Protein AF-A0A0G1NLZ6-F1 (afdb_monomer_lite)

Organism: NCBI:txid1618380

pLDDT: mean 85.35, std 16.66, range [36.0, 98.75]

Radius of gyration: 23.17 Å; chains: 1; bounding box: 59×44×66 Å

Foldseek 3Di:
DDLPPADQPDALLNLCVVCVVVDDLVCPVVSQVSVCVNPVHRDQLLRNLVNHDDPRSNVSSLDDVPPVVVVEAEAEQEAWADDAPDPDPPWDDDPRFFTNDDCPDPLNVLCVVVNSQLLCSLLVVVVVCVSSVHDQQHYAYEYDGHALLVDDLVSNFVNLQSNLCSQQVHHDPGLVRSQVSQVPGSGHYPAYEYEHAPVRDDPVVVVSCVVSRHDYYHHPDDDPPPDDDDDDPDDD

Structure (mmCIF, N/CA/C/O backbone):
data_AF-A0A0G1NLZ6-F1
#
_entry.id   AF-A0A0G1NLZ6-F1
#
loop_
_atom_site.group_PDB
_atom_site.id
_atom_site.type_symbol
_atom_site.label_atom_id
_atom_site.label_alt_id
_atom_site.label_comp_id
_atom_site.label_asym_id
_atom_site.label_entity_id
_atom_site.label_seq_id
_atom_site.pdbx_PDB_ins_code
_atom_site.Cartn_x
_atom_site.Cartn_y
_atom_site.Cartn_z
_atom_site.occupancy
_atom_site.B_iso_or_equiv
_atom_site.auth_seq_id
_atom_site.auth_comp_id
_atom_site.auth_asym_id
_atom_site.auth_atom_id
_atom_site.pdbx_PDB_model_num
ATOM 1 N N . MET A 1 1 ? 17.423 -1.070 -44.411 1.00 41.47 1 MET A N 1
ATOM 2 C CA . MET A 1 1 ? 18.099 -2.367 -44.169 1.00 41.47 1 MET A CA 1
ATOM 3 C C . MET A 1 1 ? 17.043 -3.473 -44.130 1.00 41.47 1 MET A C 1
ATOM 5 O O . MET A 1 1 ? 15.922 -3.188 -43.735 1.00 41.47 1 MET A O 1
ATOM 9 N N . SER A 1 2 ? 17.347 -4.663 -44.661 1.00 38.66 2 SER A N 1
ATOM 10 C CA . SER A 1 2 ? 16.389 -5.702 -45.095 1.00 38.66 2 SER A CA 1
ATOM 11 C C . SER A 1 2 ? 15.364 -6.184 -44.058 1.00 38.66 2 SER A C 1
ATOM 13 O O . SER A 1 2 ? 15.722 -6.684 -43.001 1.00 38.66 2 SER A O 1
ATOM 15 N N . ILE A 1 3 ? 14.089 -6.183 -44.460 1.00 45.66 3 ILE A N 1
ATOM 16 C CA . ILE A 1 3 ? 12.893 -6.700 -43.753 1.00 45.66 3 ILE A CA 1
ATOM 17 C C . ILE A 1 3 ? 12.844 -8.259 -43.721 1.00 45.66 3 ILE A C 1
ATOM 19 O O . ILE A 1 3 ? 11.795 -8.860 -43.536 1.00 45.66 3 ILE A O 1
ATOM 23 N N . GLY A 1 4 ? 13.972 -8.952 -43.913 1.00 46.84 4 GLY A N 1
ATOM 24 C CA . GLY A 1 4 ? 13.991 -10.366 -44.325 1.00 46.84 4 GLY A CA 1
ATOM 25 C C . GLY A 1 4 ? 14.586 -11.403 -43.364 1.00 46.84 4 GLY A C 1
ATOM 26 O O . GLY A 1 4 ? 14.872 -12.495 -43.838 1.00 46.84 4 GLY A O 1
ATOM 27 N N . LEU A 1 5 ? 14.834 -11.106 -42.081 1.00 55.03 5 LEU A N 1
ATOM 28 C CA . LEU A 1 5 ? 15.644 -11.994 -41.215 1.00 55.03 5 LEU A CA 1
ATOM 29 C C . LEU A 1 5 ? 14.952 -12.583 -39.978 1.00 55.03 5 LEU A C 1
ATOM 31 O O . LEU A 1 5 ? 15.571 -13.383 -39.282 1.00 55.03 5 LEU A O 1
ATOM 35 N N . TYR A 1 6 ? 13.695 -12.247 -39.694 1.00 59.06 6 TYR A N 1
ATOM 36 C CA . TYR A 1 6 ? 13.041 -12.731 -38.476 1.00 59.06 6 TYR A CA 1
ATOM 37 C C . TYR A 1 6 ? 12.098 -13.891 -38.794 1.00 59.06 6 TYR A C 1
ATOM 39 O O . TYR A 1 6 ? 11.128 -13.732 -39.536 1.00 59.06 6 TYR A O 1
ATOM 47 N N . ASN A 1 7 ? 12.398 -15.065 -38.239 1.00 57.25 7 ASN A N 1
ATOM 48 C CA . ASN A 1 7 ? 11.515 -16.226 -38.309 1.00 57.25 7 ASN A CA 1
ATOM 49 C C . ASN A 1 7 ? 10.222 -15.970 -37.513 1.00 57.25 7 ASN A C 1
ATOM 51 O O . ASN A 1 7 ? 10.185 -15.186 -36.567 1.00 57.25 7 ASN A O 1
ATOM 55 N N . VAL A 1 8 ? 9.140 -16.650 -37.886 1.00 55.06 8 VAL A N 1
ATOM 56 C CA . VAL A 1 8 ? 7.885 -16.611 -37.124 1.00 55.06 8 VAL A CA 1
ATOM 57 C C . VAL A 1 8 ? 8.117 -17.319 -35.782 1.00 55.06 8 VAL A C 1
ATOM 59 O O . VAL A 1 8 ? 8.457 -18.499 -35.775 1.00 55.06 8 VAL A O 1
ATOM 62 N N . GLY A 1 9 ? 7.957 -16.603 -34.663 1.00 62.12 9 GLY A N 1
ATOM 63 C CA . GLY A 1 9 ? 8.143 -17.141 -33.303 1.00 62.12 9 GLY A CA 1
ATOM 64 C C . GLY A 1 9 ? 9.345 -16.604 -32.511 1.00 62.12 9 GLY A C 1
ATOM 65 O O . GLY A 1 9 ? 9.632 -17.145 -31.449 1.00 62.12 9 GLY A O 1
ATOM 66 N N . VAL A 1 10 ? 10.031 -15.563 -32.995 1.00 77.75 10 VAL A N 1
ATOM 67 C CA . VAL A 1 10 ? 11.171 -14.927 -32.300 1.00 77.75 10 VAL A CA 1
ATOM 68 C C . VAL A 1 10 ? 10.695 -14.108 -31.088 1.00 77.75 10 VAL A C 1
ATOM 70 O O . VAL A 1 10 ? 9.656 -13.446 -31.137 1.00 77.75 10 VAL A O 1
ATOM 73 N N . THR A 1 11 ? 11.449 -14.154 -29.991 1.00 87.56 11 THR A N 1
ATOM 74 C CA . THR A 1 11 ? 11.183 -13.442 -28.730 1.00 87.56 11 THR A CA 1
ATOM 75 C C . THR A 1 11 ? 11.751 -12.017 -28.724 1.00 87.56 11 THR A C 1
ATOM 77 O O . THR A 1 11 ? 12.636 -11.681 -29.507 1.00 87.56 11 THR A O 1
ATOM 80 N N . VAL A 1 12 ? 11.268 -11.156 -27.817 1.00 87.06 12 VAL A N 1
ATOM 81 C CA . VAL A 1 12 ? 11.813 -9.789 -27.663 1.00 87.06 12 VAL A CA 1
ATOM 82 C C . VAL A 1 12 ? 13.295 -9.825 -27.273 1.00 87.06 12 VAL A C 1
ATOM 84 O O . VAL A 1 12 ? 14.075 -9.048 -27.809 1.00 87.06 12 VAL A O 1
ATOM 87 N N . GLU A 1 13 ? 13.698 -10.763 -26.413 1.00 89.31 13 GLU A N 1
ATOM 88 C CA . GLU A 1 13 ? 15.096 -10.960 -26.006 1.00 89.31 13 GLU A CA 1
ATOM 89 C C . GLU A 1 13 ? 16.018 -11.242 -27.201 1.00 89.31 13 GLU A C 1
ATOM 91 O O . GLU A 1 13 ? 17.076 -10.626 -27.327 1.00 89.31 13 GLU A O 1
ATOM 96 N N . GLU A 1 14 ? 15.616 -12.146 -28.098 1.00 87.75 14 GLU A N 1
ATOM 97 C CA . GLU A 1 14 ? 16.394 -12.483 -29.296 1.00 87.75 14 GLU A CA 1
ATOM 98 C C . GLU A 1 14 ? 16.526 -11.284 -30.239 1.00 87.75 14 GLU A C 1
ATOM 100 O O . GLU A 1 14 ? 17.610 -11.029 -30.758 1.00 87.75 14 GLU A O 1
ATOM 105 N N . LEU A 1 15 ? 15.447 -10.517 -30.419 1.00 90.19 15 LEU A N 1
ATOM 106 C CA . LEU A 1 15 ? 15.448 -9.312 -31.252 1.00 90.19 15 LEU A CA 1
ATOM 107 C C . LEU A 1 15 ? 16.375 -8.231 -30.694 1.00 90.19 15 LEU A C 1
ATOM 109 O O . LEU A 1 15 ? 17.164 -7.663 -31.447 1.00 90.19 15 LEU A O 1
ATOM 113 N N . VAL A 1 16 ? 16.323 -7.989 -29.380 1.00 89.94 16 VAL A N 1
ATOM 114 C CA . VAL A 1 16 ? 17.216 -7.033 -28.712 1.00 89.94 16 VAL A CA 1
ATOM 115 C C . VAL A 1 16 ? 18.668 -7.469 -28.888 1.00 89.94 16 VAL A C 1
ATOM 117 O O . VAL A 1 16 ? 19.467 -6.697 -29.404 1.00 89.94 16 VAL A O 1
ATOM 120 N N . ARG A 1 17 ? 19.000 -8.730 -28.588 1.00 87.25 17 ARG A N 1
ATOM 121 C CA . ARG A 1 17 ? 20.373 -9.247 -28.729 1.00 87.25 17 ARG A CA 1
ATOM 122 C C . ARG A 1 17 ? 20.934 -9.161 -30.150 1.00 87.25 17 ARG A C 1
ATOM 124 O O . ARG A 1 17 ? 22.140 -9.023 -30.313 1.00 87.25 17 ARG A O 1
ATOM 131 N N . MET A 1 18 ? 20.092 -9.295 -31.174 1.00 86.88 18 MET A N 1
ATOM 132 C CA . MET A 1 18 ? 20.524 -9.250 -32.577 1.00 86.88 18 MET A CA 1
ATOM 133 C C . MET A 1 18 ? 20.792 -7.833 -33.093 1.00 86.88 18 MET A C 1
ATOM 135 O O . MET A 1 18 ? 21.607 -7.649 -34.005 1.00 86.88 18 MET A O 1
ATOM 139 N N . ASP A 1 19 ? 20.058 -6.855 -32.568 1.00 90.31 19 ASP A N 1
ATOM 140 C CA . ASP A 1 19 ? 20.002 -5.511 -33.135 1.00 90.31 19 ASP A CA 1
ATOM 141 C C . ASP A 1 19 ? 20.597 -4.432 -32.223 1.00 90.31 19 ASP A C 1
ATOM 143 O O . ASP A 1 19 ? 20.874 -3.345 -32.725 1.00 90.31 19 ASP A O 1
ATOM 147 N N . GLU A 1 20 ? 20.857 -4.721 -30.941 1.00 85.44 20 GLU A N 1
ATOM 148 C CA . GLU A 1 20 ? 21.337 -3.744 -29.953 1.00 85.44 20 GLU A CA 1
ATOM 149 C C . GLU A 1 20 ? 22.558 -2.948 -30.435 1.00 85.44 20 GLU A C 1
ATOM 151 O O . GLU A 1 20 ? 22.530 -1.724 -30.389 1.00 85.44 20 GLU A O 1
ATOM 156 N N . GLU A 1 21 ? 23.583 -3.602 -30.993 1.00 87.06 21 GLU A N 1
ATOM 157 C CA . GLU A 1 21 ? 24.800 -2.925 -31.485 1.00 87.06 21 GLU A CA 1
ATOM 158 C C . GLU A 1 21 ? 24.538 -1.893 -32.600 1.00 87.06 21 GLU A C 1
ATOM 160 O O . GLU A 1 21 ? 25.389 -1.059 -32.907 1.00 87.06 21 GLU A O 1
ATOM 165 N N . LYS A 1 22 ? 23.376 -1.969 -33.257 1.00 88.19 22 LYS A N 1
ATOM 166 C CA . LYS A 1 22 ? 22.970 -1.077 -34.353 1.00 88.19 22 LYS A CA 1
ATOM 167 C C . LYS A 1 22 ? 21.927 -0.055 -33.906 1.00 88.19 22 LYS A C 1
ATOM 169 O O . LYS A 1 22 ? 21.538 0.808 -34.705 1.00 88.19 22 LYS A O 1
ATOM 174 N N . MET A 1 23 ? 21.430 -0.185 -32.681 1.00 89.19 23 MET A N 1
ATOM 175 C CA . MET A 1 23 ? 20.457 0.722 -32.109 1.00 89.19 23 MET A CA 1
ATOM 176 C C . MET A 1 23 ? 21.153 1.962 -31.559 1.00 89.19 23 MET A C 1
ATOM 178 O O . MET A 1 23 ? 22.220 1.899 -30.964 1.00 89.19 23 MET A O 1
ATOM 182 N N . THR A 1 24 ? 20.512 3.104 -31.754 1.00 88.44 24 THR A N 1
ATOM 183 C CA . THR A 1 24 ? 20.850 4.380 -31.130 1.00 88.44 24 THR A CA 1
ATOM 184 C C . THR A 1 24 ? 19.558 5.034 -30.646 1.00 88.44 24 THR A C 1
ATOM 186 O O . THR A 1 24 ? 18.466 4.654 -31.099 1.00 88.44 24 THR A O 1
ATOM 189 N N . PRO A 1 25 ? 19.625 6.028 -29.747 1.00 83.88 25 PRO A N 1
ATOM 190 C CA . PRO A 1 25 ? 18.431 6.725 -29.294 1.00 83.88 25 PRO A CA 1
ATOM 191 C C . PRO A 1 25 ? 17.558 7.269 -30.437 1.00 83.88 25 PRO A C 1
ATOM 193 O O . PRO A 1 25 ? 16.331 7.193 -30.372 1.00 83.88 25 PRO A O 1
ATOM 196 N N . GLU A 1 26 ? 18.178 7.719 -31.528 1.00 84.88 26 GLU A N 1
ATOM 197 C CA . GLU A 1 26 ? 17.521 8.316 -32.694 1.00 84.88 26 GLU A CA 1
ATOM 198 C C . GLU A 1 26 ? 16.788 7.296 -33.574 1.00 84.88 26 GLU A C 1
ATOM 200 O O . GLU A 1 26 ? 15.790 7.640 -34.208 1.00 84.88 26 GLU A O 1
ATOM 205 N N . ASN A 1 27 ? 17.271 6.051 -33.635 1.00 89.44 27 ASN A N 1
ATOM 206 C CA . ASN A 1 27 ? 16.719 5.011 -34.511 1.00 89.44 27 ASN A CA 1
ATOM 207 C C . ASN A 1 27 ? 15.935 3.919 -33.751 1.00 89.44 27 ASN A C 1
ATOM 209 O O . ASN A 1 27 ? 15.313 3.052 -34.366 1.00 89.44 27 ASN A O 1
ATOM 213 N N . SER A 1 28 ? 15.921 3.985 -32.420 1.00 85.75 28 SER A N 1
ATOM 214 C CA . SER A 1 28 ? 15.265 3.038 -31.513 1.00 85.75 28 SER A CA 1
ATOM 215 C C . SER A 1 28 ? 13.806 2.727 -31.889 1.00 85.75 28 SER A C 1
ATOM 217 O O . SER A 1 28 ? 13.397 1.565 -31.928 1.00 85.75 28 SER A O 1
ATOM 219 N N . GLU A 1 29 ? 13.021 3.744 -32.250 1.00 87.00 29 GLU A N 1
ATOM 220 C CA . GLU A 1 29 ? 11.627 3.605 -32.697 1.00 87.00 29 GLU A CA 1
ATOM 221 C C . GLU A 1 29 ? 11.483 2.879 -34.045 1.00 87.00 29 GLU A C 1
ATOM 223 O O . GLU A 1 29 ? 10.476 2.208 -34.292 1.00 87.00 29 GLU A O 1
ATOM 228 N N . GLU A 1 30 ? 12.477 2.979 -34.929 1.00 88.94 30 GLU A N 1
ATOM 229 C CA . GLU A 1 30 ? 12.487 2.239 -36.192 1.00 88.94 30 GLU A CA 1
ATOM 230 C C . GLU A 1 30 ? 12.627 0.736 -35.928 1.00 88.94 30 GLU A C 1
ATOM 232 O O . GLU A 1 30 ? 11.826 -0.054 -36.438 1.00 88.94 30 GLU A O 1
ATOM 237 N N . TYR A 1 31 ? 13.558 0.347 -35.052 1.00 90.31 31 TYR A N 1
ATOM 238 C CA . TYR A 1 31 ? 13.740 -1.047 -34.642 1.00 90.31 31 TYR A CA 1
ATOM 239 C C . TYR A 1 31 ? 12.495 -1.614 -33.959 1.00 90.31 31 TYR A C 1
ATOM 241 O O . TYR A 1 31 ? 12.042 -2.698 -34.326 1.00 90.31 31 TYR A O 1
ATOM 249 N N . ARG A 1 32 ? 11.827 -0.849 -33.084 1.00 89.94 32 ARG A N 1
ATOM 250 C CA . ARG A 1 32 ? 10.541 -1.270 -32.494 1.00 89.94 32 ARG A CA 1
ATOM 251 C C . ARG A 1 32 ? 9.479 -1.592 -33.544 1.00 89.94 32 ARG A C 1
ATOM 253 O O . ARG A 1 32 ? 8.732 -2.559 -33.391 1.00 89.94 32 ARG A O 1
ATOM 260 N N . ARG A 1 33 ? 9.395 -0.801 -34.620 1.00 89.62 33 ARG A N 1
ATOM 261 C CA . ARG A 1 33 ? 8.452 -1.041 -35.728 1.00 89.62 33 ARG A CA 1
ATOM 262 C C . ARG A 1 33 ? 8.831 -2.265 -36.554 1.00 89.62 33 ARG A C 1
ATOM 264 O O . ARG A 1 33 ? 7.938 -2.956 -37.043 1.00 89.62 33 ARG A O 1
ATOM 271 N N . ILE A 1 34 ? 10.124 -2.532 -36.726 1.00 89.56 34 ILE A N 1
ATOM 272 C CA . ILE A 1 34 ? 10.622 -3.740 -37.394 1.00 89.56 34 ILE A CA 1
ATOM 273 C C . ILE A 1 34 ? 10.256 -4.972 -36.560 1.00 89.56 34 ILE A C 1
ATOM 275 O O . ILE A 1 34 ? 9.595 -5.880 -37.068 1.00 89.56 34 ILE A O 1
ATOM 279 N N . TRP A 1 35 ? 10.577 -4.955 -35.268 1.00 91.75 35 TRP A N 1
ATOM 280 C CA . TRP A 1 35 ? 10.234 -6.010 -34.317 1.00 91.75 35 TRP A CA 1
ATOM 281 C C . TRP A 1 35 ? 8.728 -6.244 -34.231 1.00 91.75 35 TRP A C 1
ATOM 283 O O . TRP A 1 35 ? 8.288 -7.388 -34.173 1.00 91.75 35 TRP A O 1
ATOM 293 N N . ALA A 1 36 ? 7.914 -5.188 -34.320 1.00 90.56 36 ALA A N 1
ATOM 294 C CA . ALA A 1 36 ? 6.462 -5.322 -34.300 1.00 90.56 36 ALA A CA 1
ATOM 295 C C . ALA A 1 36 ? 5.911 -6.186 -35.447 1.00 90.56 36 ALA A C 1
ATOM 297 O O . ALA A 1 36 ? 4.910 -6.879 -35.264 1.00 90.56 36 ALA A O 1
ATOM 298 N N . LYS A 1 37 ? 6.572 -6.184 -36.614 1.00 88.81 37 LYS A N 1
ATOM 299 C CA . LYS A 1 37 ? 6.206 -7.055 -37.742 1.00 88.81 37 LYS A CA 1
ATOM 300 C C . LYS A 1 37 ? 6.538 -8.518 -37.456 1.00 88.81 37 LYS A C 1
ATOM 302 O O . LYS A 1 37 ? 5.743 -9.382 -37.804 1.00 88.81 37 LYS A O 1
ATOM 307 N N . ALA A 1 38 ? 7.674 -8.783 -36.811 1.00 86.00 38 ALA A N 1
ATOM 308 C CA . ALA A 1 38 ? 8.093 -10.132 -36.428 1.00 86.00 38 ALA A CA 1
ATOM 309 C C . ALA A 1 38 ? 7.242 -10.708 -35.280 1.00 86.00 38 ALA A C 1
ATOM 311 O O . ALA A 1 38 ? 6.884 -11.882 -35.296 1.00 86.00 38 ALA A O 1
ATOM 312 N N . LEU A 1 39 ? 6.875 -9.866 -34.310 1.00 86.38 39 LEU A N 1
ATOM 313 C CA . LEU A 1 39 ? 6.109 -10.236 -33.115 1.00 86.38 39 LEU A CA 1
ATOM 314 C C . LEU A 1 39 ? 4.587 -10.245 -33.334 1.00 86.38 39 LEU A C 1
ATOM 316 O O . LEU A 1 39 ? 3.844 -10.702 -32.466 1.00 86.38 39 LEU A O 1
ATOM 320 N N . GLY A 1 40 ? 4.098 -9.667 -34.436 1.00 86.88 40 GLY A N 1
ATOM 321 C CA . GLY A 1 40 ? 2.666 -9.458 -34.682 1.00 86.88 40 GLY A CA 1
ATOM 322 C C . GLY A 1 40 ? 1.999 -8.435 -33.746 1.00 86.88 40 GLY A C 1
ATOM 323 O O . GLY A 1 40 ? 0.779 -8.285 -33.764 1.00 86.88 40 GLY A O 1
ATOM 324 N N . ARG A 1 41 ? 2.777 -7.728 -32.918 1.00 89.31 41 ARG A N 1
ATOM 325 C CA . ARG A 1 41 ? 2.326 -6.678 -31.991 1.00 89.31 41 ARG A CA 1
ATOM 326 C C . ARG A 1 41 ? 3.470 -5.725 -31.670 1.00 89.31 41 ARG A C 1
ATOM 328 O O . ARG A 1 41 ? 4.629 -6.112 -31.741 1.00 89.31 41 ARG A O 1
ATOM 335 N N . MET A 1 42 ? 3.153 -4.513 -31.223 1.00 88.31 42 MET A N 1
ATOM 336 C CA . MET A 1 42 ? 4.175 -3.591 -30.721 1.00 88.31 42 MET A CA 1
ATOM 337 C C . MET A 1 42 ? 4.797 -4.135 -29.415 1.00 88.31 42 MET A C 1
ATOM 339 O O . MET A 1 42 ? 4.041 -4.402 -28.470 1.00 88.31 42 MET A O 1
ATOM 343 N N . PRO A 1 43 ? 6.131 -4.313 -29.327 1.00 88.31 43 PRO A N 1
ATOM 344 C CA . PRO A 1 43 ? 6.785 -4.663 -28.069 1.00 88.31 43 PRO A CA 1
ATOM 345 C C . PRO A 1 43 ? 6.692 -3.501 -27.073 1.00 88.31 43 PRO A C 1
ATOM 347 O O . PRO A 1 43 ? 6.862 -2.322 -27.425 1.00 88.31 43 PRO A O 1
ATOM 350 N N . LYS A 1 44 ? 6.396 -3.830 -25.814 1.00 84.75 44 LYS A N 1
ATOM 351 C CA . LYS A 1 44 ? 6.379 -2.852 -24.728 1.00 84.75 44 LYS A CA 1
ATOM 352 C C . LYS A 1 44 ? 7.808 -2.516 -24.334 1.00 84.75 44 LYS A C 1
ATOM 354 O O . LYS A 1 44 ? 8.668 -3.384 -24.284 1.00 84.75 44 LYS A O 1
ATOM 359 N N . ASN A 1 45 ? 8.016 -1.272 -23.938 1.00 85.75 45 ASN A N 1
ATOM 360 C CA . ASN A 1 45 ? 9.264 -0.801 -23.349 1.00 85.75 45 ASN A CA 1
ATOM 361 C C . ASN A 1 45 ? 9.764 -1.708 -22.206 1.00 85.75 45 ASN A C 1
ATOM 363 O O . ASN A 1 45 ? 10.935 -2.072 -22.185 1.00 85.75 45 ASN A O 1
ATOM 367 N N . SER A 1 46 ? 8.848 -2.154 -21.335 1.00 79.50 46 SER A N 1
ATOM 368 C CA . SER A 1 46 ? 9.093 -3.100 -20.231 1.00 79.50 46 SER A CA 1
ATOM 369 C C . SER A 1 46 ? 9.658 -4.457 -20.659 1.00 79.50 46 SER A C 1
ATOM 371 O O . SER A 1 46 ? 10.262 -5.149 -19.854 1.00 79.50 46 SER A O 1
ATOM 373 N N . GLU A 1 47 ? 9.415 -4.862 -21.906 1.00 84.56 47 GLU A N 1
ATOM 374 C CA . GLU A 1 47 ? 9.904 -6.123 -22.475 1.00 84.56 47 GLU A CA 1
ATOM 375 C C . GLU A 1 47 ? 11.264 -5.946 -23.160 1.00 84.56 47 GLU A C 1
ATOM 377 O O . GLU A 1 47 ? 11.914 -6.935 -23.458 1.00 84.56 47 GLU A O 1
ATOM 382 N N . ILE A 1 48 ? 11.677 -4.705 -23.440 1.00 88.62 48 ILE A N 1
ATOM 383 C CA . ILE A 1 48 ? 12.886 -4.379 -24.207 1.00 88.62 48 ILE A CA 1
ATOM 384 C C . ILE A 1 48 ? 14.041 -4.057 -23.257 1.00 88.62 48 ILE A C 1
ATOM 386 O O . ILE A 1 48 ? 15.107 -4.658 -23.354 1.00 88.62 48 ILE A O 1
ATOM 390 N N . TRP A 1 49 ? 13.824 -3.131 -22.313 1.00 86.81 49 TRP A N 1
ATOM 391 C CA . TRP A 1 49 ? 14.901 -2.603 -21.469 1.00 86.81 49 TRP A CA 1
ATOM 392 C C . TRP A 1 49 ? 15.659 -3.644 -20.625 1.00 86.81 49 TRP A C 1
ATOM 394 O O . TRP A 1 49 ? 16.861 -3.444 -20.453 1.00 86.81 49 TRP A O 1
ATOM 404 N N . PRO A 1 50 ? 15.052 -4.745 -20.118 1.00 86.69 50 PRO A N 1
ATOM 405 C CA . PRO A 1 50 ? 15.786 -5.730 -19.316 1.00 86.69 50 PRO A CA 1
ATOM 406 C C . PRO A 1 50 ? 16.876 -6.478 -20.091 1.00 86.69 50 PRO A C 1
ATOM 408 O O . PRO A 1 50 ? 17.721 -7.127 -19.481 1.00 86.69 50 PRO A O 1
ATOM 411 N N . HIS A 1 51 ? 16.835 -6.421 -21.424 1.00 89.25 51 HIS A N 1
ATOM 412 C CA . HIS A 1 51 ? 17.760 -7.126 -22.308 1.00 89.25 51 HIS A CA 1
ATOM 413 C C . HIS A 1 51 ? 18.802 -6.206 -22.949 1.00 89.25 51 HIS A C 1
ATOM 415 O O . HIS A 1 51 ? 19.653 -6.705 -23.677 1.00 89.25 51 HIS A O 1
ATOM 421 N N . LEU A 1 52 ? 18.733 -4.897 -22.687 1.00 89.00 52 LEU A N 1
ATOM 422 C CA . LEU A 1 52 ? 19.717 -3.924 -23.148 1.00 89.00 52 LEU A CA 1
ATOM 423 C C . LEU A 1 52 ? 20.919 -3.877 -22.193 1.00 89.00 52 LEU A C 1
ATOM 425 O O . LEU A 1 52 ? 20.784 -4.041 -20.980 1.00 89.00 52 LEU A O 1
ATOM 429 N N . THR A 1 53 ? 22.083 -3.597 -22.756 1.00 88.88 53 THR A N 1
ATOM 430 C CA . THR A 1 53 ? 23.368 -3.358 -22.092 1.00 88.88 53 THR A CA 1
ATOM 431 C C . THR A 1 53 ? 23.834 -1.907 -22.232 1.00 88.88 53 THR A C 1
ATOM 433 O O . THR A 1 53 ? 24.492 -1.406 -21.319 1.00 88.88 53 THR A O 1
ATOM 436 N N . ASP A 1 54 ? 23.453 -1.212 -23.310 1.00 87.56 54 ASP A N 1
ATOM 437 C CA . ASP A 1 54 ? 23.755 0.211 -23.519 1.00 87.56 54 ASP A CA 1
ATOM 438 C C . ASP A 1 54 ? 22.982 1.107 -22.517 1.00 87.56 54 ASP A C 1
ATOM 440 O O .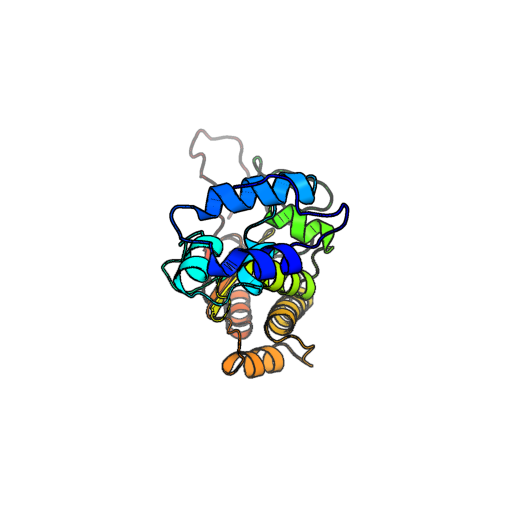 ASP A 1 54 ? 21.744 1.127 -22.540 1.00 87.56 54 ASP A O 1
ATOM 444 N N . PRO A 1 55 ? 23.675 1.873 -21.646 1.00 85.12 55 PRO A N 1
ATOM 445 C CA . PRO A 1 55 ? 23.045 2.763 -20.670 1.00 85.12 55 PRO A CA 1
ATOM 446 C C . PRO A 1 55 ? 22.076 3.794 -21.263 1.00 85.12 55 PRO A C 1
ATOM 448 O O . PRO A 1 55 ? 21.025 4.037 -20.662 1.00 85.12 55 PRO A O 1
ATOM 451 N N . ASP A 1 56 ? 22.386 4.366 -22.428 1.00 85.25 56 ASP A N 1
ATOM 452 C CA . ASP A 1 56 ? 21.582 5.423 -23.053 1.00 85.25 56 ASP A CA 1
ATOM 453 C C . ASP A 1 56 ? 20.277 4.840 -23.613 1.00 85.25 56 ASP A C 1
ATOM 455 O O . ASP A 1 56 ? 19.192 5.415 -23.462 1.00 85.25 56 ASP A O 1
ATOM 459 N N . LEU A 1 57 ? 20.349 3.639 -24.197 1.00 85.88 57 LEU A N 1
ATOM 460 C CA . LEU A 1 57 ? 19.164 2.903 -24.637 1.00 85.88 57 LEU A CA 1
ATOM 461 C C . LEU A 1 57 ? 18.337 2.415 -23.442 1.00 85.88 57 LEU A C 1
ATOM 463 O O . LEU A 1 57 ? 17.108 2.496 -23.475 1.00 85.88 57 LEU A O 1
ATOM 467 N N . ILE A 1 58 ? 18.976 1.945 -22.366 1.00 85.94 58 ILE A N 1
ATOM 468 C CA . ILE A 1 58 ? 18.280 1.563 -21.129 1.00 85.94 58 ILE A CA 1
ATOM 469 C C . ILE A 1 58 ? 17.481 2.753 -20.584 1.00 85.94 58 ILE A C 1
ATOM 471 O O . ILE A 1 58 ? 16.310 2.587 -20.236 1.00 85.94 58 ILE A O 1
ATOM 475 N N . GLU A 1 59 ? 18.076 3.945 -20.513 1.00 79.75 59 GLU A N 1
ATOM 476 C CA . GLU A 1 59 ? 17.391 5.152 -20.042 1.00 79.75 59 GLU A CA 1
ATOM 477 C C . GLU A 1 59 ? 16.224 5.536 -20.963 1.00 79.75 59 GLU A C 1
ATOM 479 O O . GLU A 1 59 ? 15.110 5.784 -20.488 1.00 79.75 59 GLU A O 1
ATOM 484 N N . LEU A 1 60 ? 16.441 5.494 -22.280 1.00 83.00 60 LEU A N 1
ATOM 485 C CA . LEU A 1 60 ? 15.410 5.781 -23.269 1.00 83.00 60 LEU A CA 1
ATOM 486 C C . LEU A 1 60 ? 14.224 4.819 -23.165 1.00 83.00 60 LEU A C 1
ATOM 488 O O . LEU A 1 60 ? 13.076 5.258 -23.132 1.00 83.00 60 LEU A O 1
ATOM 492 N N . PHE A 1 61 ? 14.462 3.509 -23.099 1.00 80.75 61 PHE A N 1
ATOM 493 C CA . PHE A 1 61 ? 13.392 2.511 -23.073 1.00 80.75 61 PHE A CA 1
ATOM 494 C C . PHE A 1 61 ? 12.736 2.367 -21.704 1.00 80.75 61 PHE A C 1
ATOM 496 O O . PHE A 1 61 ? 11.581 1.959 -21.639 1.00 80.75 61 PHE A O 1
ATOM 503 N N . LYS A 1 62 ? 13.372 2.788 -20.611 1.00 76.44 62 LYS A N 1
ATOM 504 C CA . LYS A 1 62 ? 12.699 2.915 -19.309 1.00 76.44 62 LYS A CA 1
ATOM 505 C C . LYS A 1 62 ? 11.644 4.035 -19.271 1.00 76.44 62 LYS A C 1
ATOM 507 O O . LYS A 1 62 ? 10.916 4.140 -18.287 1.00 76.44 62 LYS A O 1
ATOM 512 N N . THR A 1 63 ? 11.509 4.871 -20.310 1.00 55.38 63 THR A N 1
ATOM 513 C CA . THR A 1 63 ? 10.710 6.109 -20.234 1.00 55.38 63 THR A CA 1
ATOM 514 C C . THR A 1 63 ? 9.239 5.908 -19.839 1.00 55.38 63 THR A C 1
ATOM 516 O O . THR A 1 63 ? 8.391 5.451 -20.601 1.00 55.38 63 THR A O 1
ATOM 519 N N . ARG A 1 64 ? 8.887 6.422 -18.663 1.00 45.81 64 ARG A N 1
ATOM 520 C CA . ARG A 1 64 ? 8.800 7.873 -18.461 1.00 45.81 64 ARG A CA 1
ATOM 521 C C . ARG A 1 64 ? 9.955 8.287 -17.554 1.00 45.81 64 ARG A C 1
ATOM 523 O O . ARG A 1 64 ? 10.095 7.727 -16.477 1.00 45.81 64 ARG A O 1
ATOM 530 N N . GLY A 1 65 ? 10.666 9.359 -17.900 1.00 42.88 65 GLY A N 1
ATOM 531 C CA . GLY A 1 65 ? 11.399 10.178 -16.927 1.00 42.88 65 GLY A CA 1
ATOM 532 C C . GLY A 1 65 ? 10.464 10.848 -15.909 1.00 42.88 65 GLY A C 1
ATOM 533 O O . GLY A 1 65 ? 10.732 11.944 -15.449 1.00 42.88 65 GLY A O 1
ATOM 534 N N . VAL A 1 66 ? 9.349 10.211 -15.551 1.00 44.00 66 VAL A N 1
ATOM 535 C CA . VAL A 1 66 ? 8.712 10.424 -14.268 1.00 44.00 66 VAL A CA 1
ATOM 536 C C . VAL A 1 66 ? 9.510 9.530 -13.331 1.00 44.00 66 VAL A C 1
ATOM 538 O O . VAL A 1 66 ? 9.060 8.478 -12.883 1.00 44.00 66 VAL A O 1
ATOM 541 N N . ARG A 1 67 ? 10.701 10.018 -12.953 1.00 42.94 67 ARG A N 1
ATOM 542 C CA . ARG A 1 67 ? 10.987 9.967 -11.524 1.00 42.94 67 ARG A CA 1
ATOM 543 C C . ARG A 1 67 ? 9.679 10.431 -10.894 1.00 42.94 67 ARG A C 1
ATOM 545 O O . ARG A 1 67 ? 9.185 11.504 -11.240 1.00 42.94 67 ARG A O 1
ATOM 552 N N . THR A 1 68 ? 9.073 9.647 -10.017 1.00 49.25 68 THR A N 1
ATOM 553 C CA . THR A 1 68 ? 8.391 10.309 -8.913 1.00 49.25 68 THR A CA 1
ATOM 554 C C . THR A 1 68 ? 9.406 11.347 -8.444 1.00 49.25 68 THR A C 1
ATOM 556 O O . THR A 1 68 ? 10.480 10.955 -8.002 1.00 49.25 68 THR A O 1
ATOM 559 N N . GLU A 1 69 ? 9.198 12.641 -8.722 1.00 45.62 69 GLU A N 1
ATOM 560 C CA . GLU A 1 69 ? 10.260 13.661 -8.576 1.00 45.62 69 GLU A CA 1
ATOM 561 C C . GLU A 1 69 ? 10.832 13.656 -7.146 1.00 45.62 69 GLU A C 1
ATOM 563 O O . GLU A 1 69 ? 11.973 14.038 -6.909 1.00 45.62 69 GLU A O 1
ATOM 568 N N . SER A 1 70 ? 10.048 13.107 -6.214 1.00 53.00 70 SER A N 1
ATOM 569 C CA . SER A 1 70 ? 10.355 12.858 -4.812 1.00 53.00 70 SER A CA 1
ATOM 570 C C . SER A 1 70 ? 11.200 11.603 -4.502 1.00 53.00 70 SER A C 1
ATOM 572 O O . SER A 1 70 ? 11.563 11.418 -3.342 1.00 53.00 70 SER A O 1
ATOM 574 N N . GLY A 1 71 ? 11.472 10.702 -5.453 1.00 74.25 71 GLY A N 1
ATOM 575 C CA . GLY A 1 71 ? 12.123 9.408 -5.196 1.00 74.25 71 GLY A CA 1
ATOM 576 C C . GLY A 1 71 ? 11.321 8.478 -4.275 1.00 74.25 71 GLY A C 1
ATOM 577 O O . GLY A 1 71 ? 11.909 7.636 -3.610 1.00 74.25 71 GLY A O 1
ATOM 578 N N . VAL A 1 72 ? 10.000 8.674 -4.187 1.00 85.38 72 VAL A N 1
ATOM 579 C CA . VAL A 1 72 ? 9.073 7.884 -3.362 1.00 85.38 72 VAL A CA 1
ATOM 580 C C . VAL A 1 72 ? 7.933 7.398 -4.245 1.00 85.38 72 VAL A C 1
ATOM 582 O O . VAL A 1 72 ? 7.339 8.186 -4.980 1.00 85.38 72 VAL A O 1
ATOM 585 N N . ALA A 1 73 ? 7.638 6.105 -4.202 1.00 90.38 73 ALA A N 1
ATOM 586 C CA . ALA A 1 73 ? 6.633 5.460 -5.026 1.00 90.38 73 ALA A CA 1
ATOM 587 C C . ALA A 1 73 ? 5.279 5.388 -4.282 1.00 90.38 73 ALA A C 1
ATOM 589 O O . ALA A 1 73 ? 5.196 4.726 -3.247 1.00 90.38 73 ALA A O 1
ATOM 590 N N . PRO A 1 74 ? 4.209 6.046 -4.775 1.00 92.94 74 PRO A N 1
ATOM 591 C CA . PRO A 1 74 ? 2.904 6.050 -4.114 1.00 92.94 74 PRO A CA 1
ATOM 592 C C . PRO A 1 74 ? 2.085 4.797 -4.450 1.00 92.94 74 PRO A C 1
ATOM 594 O O . PRO A 1 74 ? 1.884 4.440 -5.620 1.00 92.94 74 PRO A O 1
ATOM 597 N N . PHE A 1 75 ? 1.603 4.123 -3.410 1.00 95.44 75 PHE A N 1
ATOM 598 C CA . PHE A 1 75 ? 0.930 2.831 -3.479 1.00 95.44 75 PHE A CA 1
ATOM 599 C C . PHE A 1 75 ? -0.454 2.938 -2.847 1.00 95.44 75 PHE A C 1
ATOM 601 O O . PHE A 1 75 ? -0.609 2.834 -1.636 1.00 95.44 75 PHE A O 1
ATOM 608 N N . ALA A 1 76 ? -1.475 3.123 -3.682 1.00 96.81 76 ALA A N 1
ATOM 609 C CA . ALA A 1 76 ? -2.860 3.055 -3.233 1.00 96.81 76 ALA A CA 1
ATOM 610 C C . ALA A 1 76 ? -3.269 1.595 -2.974 1.00 96.81 76 ALA A C 1
ATOM 612 O O . ALA A 1 76 ? -3.279 0.790 -3.913 1.00 96.81 76 ALA A O 1
ATOM 613 N N . VAL A 1 77 ? -3.617 1.279 -1.724 1.00 97.81 77 VAL A N 1
ATOM 614 C CA . VAL A 1 77 ? -4.062 -0.044 -1.261 1.00 97.81 77 VAL A CA 1
ATOM 615 C C . VAL A 1 77 ? -5.467 0.097 -0.684 1.00 97.81 77 VAL A C 1
ATOM 617 O O . VAL A 1 77 ? -5.706 0.925 0.192 1.00 97.81 77 VAL A O 1
ATOM 620 N N . MET A 1 78 ? -6.415 -0.686 -1.191 1.00 97.56 78 MET A N 1
ATOM 621 C CA . MET A 1 78 ? -7.828 -0.529 -0.861 1.00 97.56 78 MET A CA 1
ATOM 622 C C . MET A 1 78 ? -8.298 -1.584 0.137 1.00 97.56 78 MET A C 1
ATOM 624 O O . MET A 1 78 ? -8.054 -2.781 -0.043 1.00 97.56 78 MET A O 1
ATOM 628 N N . MET A 1 79 ? -9.004 -1.129 1.171 1.00 97.19 79 MET A N 1
ATOM 629 C CA . MET A 1 79 ? -9.650 -1.998 2.158 1.00 97.19 79 MET A CA 1
ATOM 630 C C . MET A 1 79 ? -10.908 -2.663 1.587 1.00 97.19 79 MET A C 1
ATOM 632 O O . MET A 1 79 ? -11.495 -2.196 0.610 1.00 97.19 79 MET A O 1
ATOM 636 N N . LYS A 1 80 ? -11.339 -3.763 2.211 1.00 95.69 80 LYS A N 1
ATOM 637 C CA . LYS A 1 80 ? -12.538 -4.501 1.794 1.00 95.69 80 LYS A CA 1
ATOM 638 C C . LYS A 1 80 ? -13.803 -3.638 1.903 1.00 95.69 80 LYS A C 1
ATOM 640 O O . LYS A 1 80 ? -13.867 -2.776 2.773 1.00 95.69 80 LYS A O 1
ATOM 645 N N . PRO A 1 81 ? -14.854 -3.915 1.117 1.00 95.00 81 PRO A N 1
ATOM 646 C CA . PRO A 1 81 ? -16.161 -3.301 1.314 1.00 95.00 81 PRO A CA 1
ATOM 647 C C . PRO A 1 81 ? -16.626 -3.488 2.761 1.00 95.00 81 PRO A C 1
ATOM 649 O O . PRO A 1 81 ? -16.647 -4.605 3.282 1.00 95.00 81 PRO A O 1
ATOM 652 N N . HIS A 1 82 ? -16.979 -2.388 3.417 1.00 92.75 82 HIS A N 1
ATOM 653 C CA . HIS A 1 82 ? -17.402 -2.385 4.810 1.00 92.75 82 HIS A CA 1
ATOM 654 C C . HIS A 1 82 ? -18.475 -1.329 5.041 1.00 92.75 82 HIS A C 1
ATOM 656 O O . HIS A 1 82 ? -18.591 -0.352 4.292 1.00 92.75 82 HIS A O 1
ATOM 662 N N . TYR A 1 83 ? -19.246 -1.525 6.111 1.00 88.88 83 TYR A N 1
ATOM 663 C CA . TYR A 1 83 ? -20.188 -0.531 6.590 1.00 88.88 83 TYR A CA 1
ATOM 664 C C . TYR A 1 83 ? -19.499 0.829 6.748 1.00 88.88 83 TYR A C 1
ATOM 666 O O . TYR A 1 83 ? -18.453 0.953 7.388 1.00 88.88 83 TYR A O 1
ATOM 674 N N . CYS A 1 84 ? -20.112 1.853 6.158 1.00 86.31 84 CYS A N 1
ATOM 675 C CA . CYS A 1 84 ? -19.682 3.231 6.304 1.00 86.31 84 CYS A CA 1
ATOM 676 C C . CYS A 1 84 ? -20.817 4.042 6.947 1.00 86.31 84 CYS A C 1
ATOM 678 O O . CYS A 1 84 ? -21.912 4.100 6.368 1.00 86.31 84 CYS A O 1
ATOM 680 N N . PRO A 1 85 ? -20.552 4.713 8.081 1.00 84.88 85 PRO A N 1
ATOM 681 C CA . PRO A 1 85 ? -21.548 5.438 8.873 1.00 84.88 85 PRO A CA 1
ATOM 682 C C . PRO A 1 85 ? -22.053 6.716 8.190 1.00 84.88 85 PRO A C 1
ATOM 684 O O . PRO A 1 85 ? -23.057 7.289 8.602 1.00 84.88 85 PRO A O 1
ATOM 687 N N . GLY A 1 86 ? -21.374 7.187 7.140 1.00 79.69 86 GLY A N 1
ATOM 688 C CA . GLY A 1 86 ? -21.764 8.402 6.430 1.00 79.69 86 GLY A CA 1
ATOM 689 C C . GLY A 1 86 ? -23.021 8.228 5.586 1.00 79.69 86 GLY A C 1
ATOM 690 O O . GLY A 1 86 ? -23.076 7.361 4.714 1.00 79.69 86 GLY A O 1
ATOM 691 N N . ASN A 1 87 ? -24.005 9.104 5.780 1.00 77.81 87 ASN A N 1
ATOM 692 C CA . ASN A 1 87 ? -25.195 9.184 4.933 1.00 77.81 87 ASN A CA 1
ATOM 693 C C . ASN A 1 87 ? -25.003 10.217 3.808 1.00 77.81 87 ASN A C 1
ATOM 695 O O .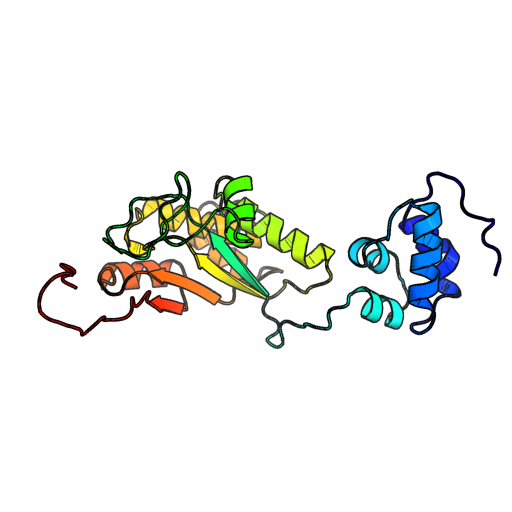 ASN A 1 87 ? -25.569 11.309 3.826 1.00 77.81 87 ASN A O 1
ATOM 699 N N . CYS A 1 88 ? -24.084 9.939 2.884 1.00 79.94 88 CYS A N 1
ATOM 700 C CA . CYS A 1 88 ? -23.673 10.887 1.851 1.00 79.94 88 CYS A CA 1
ATOM 701 C C . CYS A 1 88 ? -24.506 10.758 0.575 1.00 79.94 88 CYS A C 1
ATOM 703 O O . CYS A 1 88 ? -24.426 9.741 -0.098 1.00 79.94 88 CYS A O 1
ATOM 705 N N . VAL A 1 89 ? -25.214 11.833 0.211 1.00 80.81 89 VAL A N 1
ATOM 706 C CA . VAL A 1 89 ? -26.036 11.915 -1.012 1.00 80.81 89 VAL A CA 1
ATOM 707 C C . VAL A 1 89 ? -25.216 11.675 -2.285 1.00 80.81 89 VAL A C 1
ATOM 709 O O . VAL A 1 89 ? -25.702 11.047 -3.214 1.00 80.81 89 VAL A O 1
ATOM 712 N N . TYR A 1 90 ? -23.965 12.141 -2.312 1.00 80.81 90 TYR A N 1
ATOM 713 C CA . TYR A 1 90 ? -23.096 12.053 -3.490 1.00 80.81 90 TYR A CA 1
ATOM 714 C C . TYR A 1 90 ? -22.206 10.805 -3.531 1.00 80.81 90 TYR A C 1
ATOM 716 O O . TYR A 1 90 ? -21.468 10.631 -4.496 1.00 80.81 90 TYR A O 1
ATOM 724 N N . CYS A 1 91 ? -22.215 9.954 -2.498 1.00 84.19 91 CYS A N 1
ATOM 725 C CA . CYS A 1 91 ? -21.387 8.751 -2.535 1.00 84.19 91 CYS A CA 1
ATOM 726 C C . CYS A 1 91 ? -21.978 7.754 -3.540 1.00 84.19 91 CYS A C 1
ATOM 728 O O . CYS A 1 91 ? -23.132 7.358 -3.358 1.00 84.19 91 CYS A O 1
ATOM 730 N N . PRO A 1 92 ? -21.206 7.279 -4.534 1.00 83.38 92 PRO A N 1
ATOM 731 C CA . PRO A 1 92 ? -21.605 6.104 -5.288 1.00 83.38 92 PRO A CA 1
ATOM 732 C C . PRO A 1 92 ? -21.805 4.912 -4.346 1.00 83.38 92 PRO A C 1
ATOM 734 O O . PRO A 1 92 ? -21.066 4.728 -3.371 1.00 83.38 92 PRO A O 1
ATOM 737 N N . LEU A 1 93 ? -22.831 4.118 -4.648 1.00 82.62 93 LEU A N 1
ATOM 738 C CA . LEU A 1 93 ? -23.188 2.894 -3.939 1.00 82.62 93 LEU A CA 1
ATOM 739 C C . LEU A 1 93 ? -23.088 1.727 -4.924 1.00 82.62 93 LEU A C 1
ATOM 741 O O . LEU A 1 93 ? -24.089 1.300 -5.493 1.00 82.62 93 LEU A O 1
ATOM 745 N N . GLU A 1 94 ? -21.869 1.242 -5.156 1.00 88.69 94 GLU A N 1
ATOM 746 C CA . GLU A 1 94 ? -21.653 0.007 -5.910 1.00 88.69 94 GLU A CA 1
ATOM 747 C C . GLU A 1 94 ? -21.536 -1.175 -4.940 1.00 88.69 94 GLU A C 1
ATOM 749 O O . GLU A 1 94 ? -20.757 -1.148 -3.984 1.00 88.69 94 GLU A O 1
ATOM 754 N N . GLU A 1 95 ? -22.317 -2.227 -5.179 1.00 87.44 95 GLU A N 1
ATOM 755 C CA . GLU A 1 95 ? -22.250 -3.445 -4.378 1.00 87.44 95 GLU A CA 1
ATOM 756 C C . GLU A 1 95 ? -20.865 -4.103 -4.490 1.00 87.44 95 GLU A C 1
ATOM 758 O O . GLU A 1 95 ? -20.294 -4.247 -5.572 1.00 87.44 95 GLU A O 1
ATOM 763 N N . GLY A 1 96 ? -20.307 -4.509 -3.348 1.00 89.81 96 GLY A N 1
ATOM 764 C CA . GLY A 1 96 ? -18.979 -5.118 -3.305 1.00 89.81 96 GLY A CA 1
ATOM 765 C C . GLY A 1 96 ? -17.819 -4.133 -3.488 1.00 89.81 96 GLY A C 1
ATOM 766 O O . GLY A 1 96 ? -16.699 -4.583 -3.728 1.00 89.81 96 GLY A O 1
ATOM 767 N N . MET A 1 97 ? -18.057 -2.826 -3.332 1.00 93.56 97 MET A N 1
ATOM 768 C CA . MET A 1 97 ? -17.028 -1.783 -3.254 1.00 93.56 97 MET A CA 1
ATOM 769 C C . MET A 1 97 ? -17.165 -0.963 -1.956 1.00 93.56 97 MET A C 1
ATOM 771 O O . MET A 1 97 ? -18.274 -0.814 -1.434 1.00 93.56 97 MET A O 1
ATOM 775 N N . PRO A 1 98 ? -16.069 -0.423 -1.389 1.00 90.69 98 PRO A N 1
ATOM 776 C CA . PRO A 1 98 ? -16.160 0.597 -0.346 1.00 90.69 98 PRO A CA 1
ATOM 777 C C . PRO A 1 98 ? -16.913 1.842 -0.842 1.00 90.69 98 PRO A C 1
ATOM 779 O O . PRO A 1 98 ? -16.832 2.191 -2.019 1.00 90.69 98 PRO A O 1
ATOM 782 N N . LYS A 1 99 ? -17.624 2.545 0.056 1.00 86.69 99 LYS A N 1
ATOM 783 C CA . LYS A 1 99 ? -18.295 3.811 -0.302 1.00 86.69 99 LYS A CA 1
ATOM 784 C C . LYS A 1 99 ? -17.305 4.791 -0.929 1.00 86.69 99 LYS A C 1
ATOM 786 O O . LYS A 1 99 ? -16.179 4.876 -0.466 1.00 86.69 99 LYS A O 1
ATOM 791 N N . SER A 1 100 ? -17.779 5.582 -1.890 1.00 85.56 100 SER A N 1
ATOM 792 C CA . SER A 1 100 ? -16.995 6.584 -2.636 1.00 85.56 100 SER A CA 1
ATOM 793 C C . SER A 1 100 ? -16.090 6.049 -3.745 1.00 85.56 100 SER A C 1
ATOM 795 O O . SER A 1 100 ? -15.638 6.867 -4.536 1.00 85.56 100 SER A O 1
ATOM 797 N N . TYR A 1 101 ? -15.879 4.735 -3.858 1.00 90.38 101 TYR A N 1
ATOM 798 C CA . TYR A 1 101 ? -15.060 4.141 -4.920 1.00 90.38 101 TYR A CA 1
ATOM 799 C C . TYR A 1 101 ? -15.917 3.340 -5.896 1.00 90.38 101 TYR A C 1
ATOM 801 O O . TYR A 1 101 ? -16.841 2.629 -5.494 1.00 90.38 101 TYR A O 1
ATOM 809 N N . LEU A 1 102 ? -15.575 3.433 -7.178 1.00 91.94 102 LEU A N 1
ATOM 810 C CA . LEU A 1 102 ? -16.204 2.680 -8.260 1.00 91.94 102 LEU A CA 1
ATOM 811 C C . LEU A 1 102 ? -15.251 1.606 -8.768 1.00 91.94 102 LEU A C 1
ATOM 813 O O . LEU A 1 102 ? -14.037 1.808 -8.826 1.00 91.94 102 LEU A O 1
ATOM 817 N N . SER A 1 103 ? -15.779 0.441 -9.137 1.00 91.75 103 SER A N 1
ATOM 818 C CA . SER A 1 103 ? -14.932 -0.684 -9.530 1.00 91.75 103 SER A CA 1
ATOM 819 C C . SER A 1 103 ? -14.198 -0.492 -10.846 1.00 91.75 103 SER A C 1
ATOM 821 O O . SER A 1 103 ? -13.328 -1.305 -11.135 1.00 91.75 103 SER A O 1
ATOM 823 N N . ASP A 1 104 ? -14.511 0.543 -11.625 1.00 91.25 104 ASP A N 1
ATOM 824 C CA . ASP A 1 104 ? -13.835 0.903 -12.866 1.00 91.25 104 ASP A CA 1
ATOM 825 C C . ASP A 1 104 ? -12.621 1.827 -12.656 1.00 91.25 104 ASP A C 1
ATOM 827 O O . ASP A 1 104 ? -11.799 1.963 -13.565 1.00 91.25 104 ASP A O 1
ATOM 831 N N . GLU A 1 105 ? -12.419 2.373 -11.456 1.00 92.00 105 GLU A N 1
ATOM 832 C CA . GLU A 1 105 ? -11.230 3.158 -11.130 1.00 92.00 105 GLU A CA 1
ATOM 833 C C . GLU A 1 105 ? -9.973 2.268 -11.067 1.00 92.00 105 GLU A C 1
ATOM 835 O O . GLU A 1 105 ? -10.023 1.142 -10.568 1.00 92.00 105 GLU A O 1
ATOM 840 N N . PRO A 1 106 ? -8.786 2.734 -11.500 1.00 91.81 106 PRO A N 1
ATOM 841 C CA . PRO A 1 106 ? -7.619 1.859 -11.637 1.00 91.81 106 PRO A CA 1
ATOM 842 C C . PRO A 1 106 ? -7.187 1.143 -10.349 1.00 91.81 106 PRO A C 1
ATOM 844 O O . PRO A 1 106 ? -6.772 -0.015 -10.403 1.00 91.81 106 PRO A O 1
ATOM 847 N N . ALA A 1 107 ? -7.230 1.822 -9.196 1.00 92.62 107 ALA A N 1
ATOM 848 C CA . ALA A 1 107 ? -6.875 1.220 -7.908 1.00 92.62 107 ALA A CA 1
ATOM 849 C C . ALA A 1 107 ? -7.953 0.238 -7.426 1.00 92.62 107 ALA A C 1
ATOM 851 O O . ALA A 1 107 ? -7.628 -0.883 -7.035 1.00 92.62 107 ALA A O 1
ATOM 852 N N . ALA A 1 108 ? -9.222 0.625 -7.558 1.00 94.12 108 ALA A N 1
ATOM 853 C CA . ALA A 1 108 ? -10.382 -0.201 -7.253 1.00 94.12 108 ALA A CA 1
ATOM 854 C C . ALA A 1 108 ? -10.420 -1.494 -8.078 1.00 94.12 108 ALA A C 1
ATOM 856 O O . ALA A 1 108 ? -10.567 -2.581 -7.521 1.00 94.12 108 ALA A O 1
ATOM 857 N N . GLN A 1 109 ? -10.197 -1.404 -9.394 1.00 94.81 109 GLN A N 1
ATOM 858 C CA . GLN A 1 109 ? -10.112 -2.557 -10.292 1.00 94.81 109 GLN A CA 1
ATOM 859 C C . GLN A 1 109 ? -9.067 -3.570 -9.820 1.00 94.81 109 GLN A C 1
ATOM 861 O O . GLN A 1 109 ? -9.322 -4.777 -9.818 1.00 94.81 109 GLN A O 1
ATOM 866 N N . ARG A 1 110 ? -7.871 -3.094 -9.441 1.00 94.88 110 ARG A N 1
ATOM 867 C CA . ARG A 1 110 ? -6.796 -3.963 -8.940 1.00 94.88 110 ARG A CA 1
ATOM 868 C C . ARG A 1 110 ? -7.197 -4.618 -7.624 1.00 94.88 110 ARG A C 1
ATOM 870 O O . ARG A 1 110 ? -7.076 -5.834 -7.502 1.00 94.88 110 ARG A O 1
ATOM 877 N N . ALA A 1 111 ? -7.723 -3.838 -6.685 1.00 96.69 111 ALA A N 1
ATOM 878 C CA . ALA A 1 111 ? -8.153 -4.339 -5.388 1.00 96.69 111 ALA A CA 1
ATOM 879 C C . ALA A 1 111 ? -9.256 -5.398 -5.509 1.00 96.69 111 ALA A C 1
ATOM 881 O O . 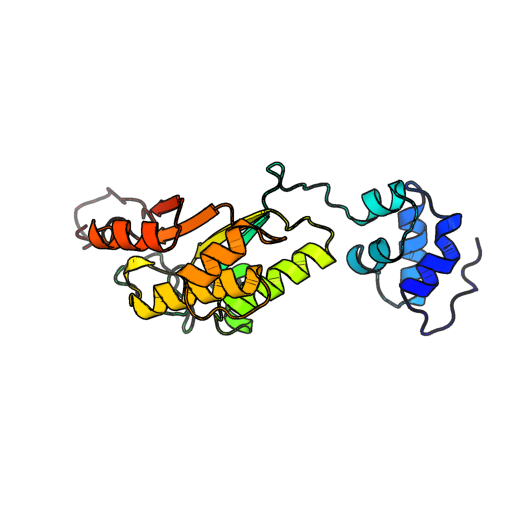ALA A 1 111 ? -9.120 -6.486 -4.955 1.00 96.69 111 ALA A O 1
ATOM 882 N N . LYS A 1 112 ? -10.296 -5.135 -6.310 1.00 96.06 112 LYS A N 1
ATOM 883 C CA . LYS A 1 112 ? -11.414 -6.062 -6.548 1.00 96.06 112 LYS A CA 1
ATOM 884 C C . LYS A 1 112 ? -10.933 -7.388 -7.142 1.00 96.06 112 LYS A C 1
ATOM 886 O O . LYS A 1 112 ? -11.329 -8.448 -6.663 1.00 96.06 112 LYS A O 1
ATOM 891 N N . LYS A 1 113 ? -10.026 -7.351 -8.129 1.00 96.50 113 LYS A N 1
ATOM 892 C CA . LYS A 1 113 ? -9.410 -8.562 -8.717 1.00 96.50 113 LYS A CA 1
ATOM 893 C C . LYS A 1 113 ? -8.646 -9.391 -7.685 1.00 96.50 113 LYS A C 1
ATOM 895 O O . LYS A 1 113 ? -8.684 -10.616 -7.740 1.00 96.50 113 LYS A O 1
ATOM 900 N N . LEU A 1 114 ? -7.986 -8.721 -6.746 1.00 97.25 114 LEU A N 1
ATOM 901 C CA . LEU A 1 114 ? -7.218 -9.336 -5.664 1.00 97.25 114 LEU A CA 1
ATOM 902 C C . LEU A 1 114 ? -8.053 -9.566 -4.396 1.00 97.25 114 LEU A C 1
ATOM 904 O O . LEU A 1 114 ? -7.497 -9.855 -3.342 1.00 97.25 114 LEU A O 1
ATOM 908 N N . LYS A 1 115 ? -9.385 -9.436 -4.482 1.00 97.25 115 LYS A N 1
ATOM 909 C CA . LYS A 1 115 ? -10.322 -9.603 -3.359 1.00 97.25 115 LYS A CA 1
ATOM 910 C C . LYS A 1 115 ? -9.952 -8.769 -2.123 1.00 97.25 115 LYS A C 1
ATOM 912 O O . LYS A 1 115 ? -10.219 -9.183 -1.000 1.00 97.25 115 LYS A O 1
ATOM 917 N N . PHE A 1 116 ? -9.377 -7.587 -2.345 1.00 97.62 116 PHE A N 1
ATOM 918 C CA . PHE A 1 116 ? -8.945 -6.641 -1.313 1.00 97.62 116 PHE A CA 1
ATOM 919 C C . PHE A 1 116 ? -7.886 -7.200 -0.346 1.00 97.62 116 PHE A C 1
ATOM 921 O O . PHE A 1 116 ? -7.747 -6.702 0.771 1.00 97.62 116 PHE A O 1
ATOM 928 N N . ASP A 1 117 ? -7.118 -8.208 -0.770 1.00 98.44 117 ASP A N 1
ATOM 929 C CA . ASP A 1 117 ? -5.981 -8.713 -0.002 1.00 98.44 117 ASP A CA 1
ATOM 930 C C . ASP A 1 117 ? -4.855 -7.656 0.028 1.00 98.44 117 ASP A C 1
ATOM 932 O O . ASP A 1 117 ? -4.417 -7.206 -1.037 1.00 98.44 117 ASP A O 1
ATOM 936 N N . PRO A 1 118 ? -4.410 -7.191 1.208 1.00 98.25 118 PRO A N 1
ATOM 937 C CA . PRO A 1 118 ? -3.424 -6.113 1.319 1.00 98.25 118 PRO A CA 1
ATOM 938 C C . PRO A 1 118 ? -2.047 -6.514 0.783 1.00 98.25 118 PRO A C 1
ATOM 940 O O . PRO A 1 118 ? -1.398 -5.721 0.099 1.00 98.25 118 PRO A O 1
ATOM 943 N N . ARG A 1 119 ? -1.616 -7.749 1.055 1.00 98.50 119 ARG A N 1
ATOM 944 C CA . ARG A 1 119 ? -0.296 -8.252 0.677 1.00 98.50 119 ARG A CA 1
ATOM 945 C C . ARG A 1 119 ? -0.198 -8.381 -0.835 1.00 98.50 119 ARG A C 1
ATOM 947 O O . ARG A 1 119 ? 0.700 -7.804 -1.444 1.00 98.50 119 ARG A O 1
ATOM 954 N N . LEU A 1 120 ? -1.169 -9.056 -1.450 1.00 98.25 120 LEU A N 1
ATOM 955 C CA . LEU A 1 120 ? -1.210 -9.245 -2.898 1.00 98.25 120 LEU A CA 1
ATOM 956 C C . LEU A 1 120 ? -1.338 -7.912 -3.642 1.00 98.25 120 LEU A C 1
ATOM 958 O O . LEU A 1 120 ? -0.749 -7.752 -4.710 1.00 98.25 120 LEU A O 1
ATOM 962 N N . GLN A 1 121 ? -2.093 -6.944 -3.101 1.00 98.44 121 GLN A N 1
ATOM 963 C CA . GLN A 1 121 ? -2.195 -5.603 -3.689 1.00 98.44 121 GLN A CA 1
ATOM 964 C C . GLN A 1 121 ? -0.836 -4.902 -3.760 1.00 98.44 121 GLN A C 1
ATOM 966 O O . GLN A 1 121 ? -0.513 -4.315 -4.796 1.00 98.44 121 GLN A O 1
ATOM 971 N N . VAL A 1 122 ? -0.043 -4.983 -2.689 1.00 98.12 122 VAL A N 1
ATOM 972 C CA . VAL A 1 122 ? 1.303 -4.404 -2.636 1.00 98.12 122 VAL A CA 1
ATOM 973 C C . VAL A 1 122 ? 2.256 -5.161 -3.559 1.00 98.12 122 VAL A C 1
ATOM 975 O O . VAL A 1 122 ? 2.842 -4.534 -4.439 1.00 98.12 122 VAL A O 1
ATOM 978 N N . GLU A 1 123 ? 2.359 -6.487 -3.439 1.00 97.38 123 GLU A N 1
ATOM 979 C CA . GLU A 1 123 ? 3.261 -7.319 -4.255 1.00 97.38 123 GLU A CA 1
ATOM 980 C C . GLU A 1 123 ? 3.019 -7.111 -5.758 1.00 97.38 123 GLU A C 1
ATOM 982 O O . GLU A 1 123 ? 3.950 -6.871 -6.533 1.00 97.38 123 GLU A O 1
ATOM 987 N N . MET A 1 124 ? 1.750 -7.110 -6.180 1.00 96.44 124 MET A N 1
ATOM 988 C CA . MET A 1 124 ? 1.395 -6.866 -7.578 1.00 96.44 124 MET A CA 1
ATOM 989 C C . MET A 1 124 ? 1.743 -5.452 -8.039 1.00 96.44 124 MET A C 1
ATOM 991 O O . MET A 1 124 ? 2.092 -5.256 -9.206 1.00 96.44 124 MET A O 1
ATOM 995 N N . ARG A 1 125 ? 1.635 -4.457 -7.153 1.00 95.12 125 ARG A N 1
ATOM 996 C CA . ARG A 1 125 ? 1.977 -3.073 -7.482 1.00 95.12 125 ARG A CA 1
ATOM 997 C C . ARG A 1 125 ? 3.489 -2.877 -7.590 1.00 95.12 125 ARG A C 1
ATOM 999 O O . ARG A 1 125 ? 3.902 -2.185 -8.518 1.00 95.12 125 ARG A O 1
ATOM 1006 N N . ILE A 1 126 ? 4.284 -3.513 -6.723 1.00 94.50 126 ILE A N 1
ATOM 1007 C CA . ILE A 1 126 ? 5.754 -3.542 -6.820 1.00 94.50 126 ILE A CA 1
ATOM 1008 C C . ILE A 1 126 ? 6.148 -4.105 -8.182 1.00 94.50 126 ILE A C 1
ATOM 1010 O O . ILE A 1 126 ? 6.761 -3.399 -8.981 1.00 94.50 126 ILE A O 1
ATOM 1014 N N . ARG A 1 127 ? 5.679 -5.318 -8.495 1.00 93.06 127 ARG A N 1
ATOM 1015 C CA . ARG A 1 127 ? 5.973 -5.990 -9.764 1.00 93.06 127 ARG A CA 1
ATOM 1016 C C . ARG A 1 127 ? 5.607 -5.130 -10.972 1.00 93.06 127 ARG A C 1
ATOM 1018 O O . ARG A 1 127 ? 6.402 -4.985 -11.892 1.00 93.06 127 ARG A O 1
ATOM 1025 N N . GLN A 1 128 ? 4.418 -4.527 -10.964 1.00 89.69 128 GLN A N 1
ATOM 1026 C CA . GLN A 1 128 ? 3.987 -3.642 -12.045 1.00 89.69 128 GLN A CA 1
ATOM 1027 C C . GLN A 1 128 ? 4.939 -2.449 -12.227 1.00 89.69 128 GLN A C 1
ATOM 1029 O O . GLN A 1 128 ? 5.242 -2.066 -13.356 1.00 89.69 128 GLN A O 1
ATOM 1034 N N . MET A 1 129 ? 5.376 -1.828 -11.132 1.00 87.25 129 MET A N 1
ATOM 1035 C CA . MET A 1 129 ? 6.267 -0.671 -11.188 1.00 87.25 129 MET A CA 1
ATOM 1036 C C . MET A 1 129 ? 7.665 -1.056 -11.677 1.00 87.25 129 MET A C 1
ATOM 1038 O O . MET A 1 129 ? 8.185 -0.379 -12.565 1.00 87.25 129 MET A O 1
ATOM 1042 N N . GLU A 1 130 ? 8.203 -2.178 -11.207 1.00 84.44 130 GLU A N 1
ATOM 1043 C CA . GLU A 1 130 ? 9.498 -2.718 -11.635 1.00 84.44 130 GLU A CA 1
ATOM 1044 C C . GLU A 1 130 ? 9.498 -3.133 -13.112 1.00 84.44 130 GLU A C 1
ATOM 1046 O O . GLU A 1 130 ? 10.417 -2.771 -13.843 1.00 84.44 130 GLU A O 1
ATOM 1051 N N . GLU A 1 131 ? 8.439 -3.795 -13.599 1.00 82.62 131 GLU A N 1
ATOM 1052 C CA . GLU A 1 131 ? 8.285 -4.129 -15.025 1.00 82.62 131 GLU A CA 1
ATOM 1053 C C . GLU A 1 131 ? 8.358 -2.859 -15.891 1.00 82.62 131 GLU A C 1
ATOM 1055 O O . GLU A 1 131 ? 9.006 -2.827 -16.937 1.00 82.62 131 GLU A O 1
ATOM 1060 N N . THR A 1 132 ? 7.753 -1.765 -15.425 1.00 77.00 132 THR A N 1
ATOM 1061 C CA . THR A 1 132 ? 7.813 -0.460 -16.103 1.00 77.00 132 THR A CA 1
ATOM 1062 C C . THR A 1 132 ? 9.080 0.359 -15.822 1.00 77.00 132 THR A C 1
ATOM 1064 O O . THR A 1 132 ? 9.154 1.500 -16.267 1.00 77.00 132 THR A O 1
ATOM 1067 N N . GLY A 1 133 ? 10.069 -0.194 -15.113 1.00 71.62 133 GLY A N 1
ATOM 1068 C CA . GLY A 1 133 ? 11.365 0.442 -14.863 1.00 71.62 133 GLY A CA 1
ATOM 1069 C C . GLY A 1 133 ? 11.377 1.507 -13.758 1.00 71.62 133 GLY A C 1
ATOM 1070 O O . GLY A 1 133 ? 12.360 2.239 -13.646 1.00 71.62 133 GLY A O 1
ATOM 1071 N N . HIS A 1 134 ? 10.318 1.615 -12.947 1.00 79.19 134 HIS A N 1
ATOM 1072 C CA . HIS A 1 134 ? 10.270 2.557 -11.825 1.00 79.19 134 HIS A CA 1
ATOM 1073 C C . HIS A 1 134 ? 11.007 1.997 -10.604 1.00 79.19 134 HIS A C 1
ATOM 1075 O O . HIS A 1 134 ? 10.938 0.806 -10.312 1.00 79.19 134 HIS A O 1
ATOM 1081 N N . ILE A 1 135 ? 11.666 2.883 -9.857 1.00 81.50 135 ILE A N 1
ATOM 1082 C CA . ILE A 1 135 ? 12.338 2.544 -8.600 1.00 81.50 135 ILE A CA 1
ATOM 1083 C C . ILE A 1 135 ? 11.290 2.446 -7.479 1.00 81.50 135 ILE A C 1
ATOM 1085 O O . ILE A 1 135 ? 10.440 3.328 -7.341 1.00 81.50 135 ILE A O 1
ATOM 1089 N N . THR A 1 136 ? 11.359 1.382 -6.678 1.00 87.25 136 THR A N 1
ATOM 1090 C CA . THR A 1 136 ? 10.436 1.100 -5.562 1.00 87.25 136 THR A CA 1
ATOM 1091 C C . THR A 1 136 ? 11.163 0.908 -4.225 1.00 87.25 136 THR A C 1
ATOM 1093 O O . THR A 1 136 ? 10.692 0.169 -3.364 1.00 87.25 136 THR A O 1
ATOM 1096 N N . ASP A 1 137 ? 12.320 1.549 -4.043 1.00 89.75 137 ASP A N 1
ATOM 1097 C CA . ASP A 1 137 ? 13.129 1.495 -2.813 1.00 89.75 137 ASP A CA 1
ATOM 1098 C C . ASP A 1 137 ? 12.460 2.231 -1.638 1.00 89.75 137 ASP A C 1
ATOM 1100 O O . ASP A 1 137 ? 12.618 1.850 -0.478 1.00 89.75 137 ASP A O 1
ATOM 1104 N N . LYS A 1 138 ? 11.682 3.277 -1.933 1.00 93.69 138 LYS A N 1
ATOM 1105 C CA . LYS A 1 138 ? 10.889 4.039 -0.963 1.00 93.69 138 LYS A CA 1
ATOM 1106 C C . LYS A 1 138 ? 9.431 4.049 -1.383 1.00 93.69 138 LYS A C 1
ATOM 1108 O O . LYS A 1 138 ? 9.106 4.475 -2.489 1.00 93.69 138 LYS A O 1
ATOM 1113 N N . ILE A 1 139 ? 8.550 3.626 -0.489 1.00 96.12 139 ILE A N 1
ATOM 1114 C CA . ILE A 1 139 ? 7.123 3.441 -0.750 1.00 96.12 139 ILE A CA 1
ATOM 1115 C C . ILE A 1 139 ? 6.312 4.330 0.199 1.00 96.12 139 ILE A C 1
ATOM 1117 O O . ILE A 1 139 ? 6.542 4.327 1.408 1.00 96.12 139 ILE A O 1
ATOM 1121 N N . ASP A 1 140 ? 5.360 5.085 -0.350 1.00 96.56 140 ASP A N 1
ATOM 1122 C CA . ASP A 1 140 ? 4.311 5.779 0.410 1.00 96.56 140 ASP A CA 1
ATOM 1123 C C . ASP A 1 140 ? 3.002 5.005 0.239 1.00 96.56 140 ASP A C 1
ATOM 1125 O O . ASP A 1 140 ? 2.438 4.954 -0.859 1.00 96.56 140 ASP A O 1
ATOM 1129 N N . LEU A 1 141 ? 2.544 4.350 1.305 1.00 98.06 141 LEU A N 1
ATOM 1130 C CA . LEU A 1 141 ? 1.304 3.578 1.297 1.00 98.06 141 LEU A CA 1
ATOM 1131 C C . LEU A 1 141 ? 0.114 4.515 1.511 1.00 98.06 141 LEU A C 1
ATOM 1133 O O . LEU A 1 141 ? 0.077 5.299 2.453 1.00 98.06 141 LEU A O 1
ATOM 1137 N N . ILE A 1 142 ? -0.894 4.410 0.655 1.00 97.69 142 ILE A N 1
ATOM 1138 C CA . ILE A 1 142 ? -2.107 5.225 0.709 1.00 97.69 142 ILE A CA 1
ATOM 1139 C C . ILE A 1 142 ? -3.287 4.274 0.883 1.00 97.69 142 ILE A C 1
ATOM 1141 O O . ILE A 1 142 ? -3.729 3.627 -0.067 1.00 97.69 142 ILE A O 1
ATOM 1145 N N . VAL A 1 143 ? -3.774 4.163 2.115 1.00 97.69 143 VAL A N 1
ATOM 1146 C CA . VAL A 1 143 ? -4.897 3.302 2.478 1.00 97.69 143 VAL A CA 1
ATOM 1147 C C . VAL A 1 143 ? -6.197 4.011 2.130 1.00 97.69 143 VAL A C 1
ATOM 1149 O O . VAL A 1 143 ? -6.580 4.993 2.769 1.00 97.69 143 VAL A O 1
ATOM 1152 N N . ILE A 1 144 ? -6.870 3.486 1.111 1.00 94.75 144 ILE A N 1
ATOM 1153 C CA . ILE A 1 144 ? -8.110 4.032 0.559 1.00 94.75 144 ILE A CA 1
ATOM 1154 C C . ILE A 1 144 ? -9.298 3.098 0.803 1.00 94.75 144 ILE A C 1
ATOM 1156 O O . ILE A 1 144 ? -9.142 1.891 1.017 1.00 94.75 144 ILE A O 1
ATOM 1160 N N . GLY A 1 145 ? -10.512 3.645 0.754 1.00 86.31 145 GLY A N 1
ATOM 1161 C CA . GLY A 1 145 ? -11.731 2.851 0.879 1.00 86.31 145 GLY A CA 1
ATOM 1162 C C . GLY A 1 145 ? -12.924 3.641 1.402 1.00 86.31 145 GLY A C 1
ATOM 1163 O O . GLY A 1 145 ? -13.616 4.301 0.657 1.00 86.31 145 GLY A O 1
ATOM 1164 N N . GLY A 1 146 ? -13.256 3.505 2.679 1.00 83.62 146 GLY A N 1
ATOM 1165 C CA . GLY A 1 146 ? -14.448 4.142 3.245 1.00 83.62 146 GLY A CA 1
ATOM 1166 C C . GLY A 1 146 ? -14.088 5.131 4.341 1.00 83.62 146 GLY A C 1
ATOM 1167 O O . GLY A 1 146 ? -13.252 6.008 4.188 1.00 83.62 146 GLY A O 1
ATOM 1168 N N . THR A 1 147 ? -14.726 4.960 5.492 1.00 90.56 147 THR A N 1
ATOM 1169 C CA . THR A 1 147 ? -14.291 5.598 6.737 1.00 90.56 147 THR A CA 1
ATOM 1170 C C . THR A 1 147 ? -13.337 4.639 7.440 1.00 90.56 147 THR A C 1
ATOM 1172 O O . THR A 1 147 ? -13.810 3.651 7.996 1.00 90.56 147 THR A O 1
ATOM 1175 N N . PHE A 1 148 ? -12.022 4.884 7.396 1.00 94.00 148 PHE A N 1
ATOM 1176 C CA . PHE A 1 148 ? -11.018 3.986 7.988 1.00 94.00 148 PHE A CA 1
ATOM 1177 C C . PHE A 1 148 ? -11.332 3.602 9.441 1.00 94.00 148 PHE A C 1
ATOM 1179 O O . PHE A 1 148 ? -11.284 2.429 9.804 1.00 94.00 148 PHE A O 1
ATOM 1186 N N . SER A 1 149 ? -11.744 4.567 10.261 1.00 92.44 149 SER A N 1
ATOM 1187 C CA . SER A 1 149 ? -12.024 4.314 11.677 1.00 92.44 149 SER A CA 1
ATOM 1188 C C . SER A 1 149 ? -13.285 3.476 11.920 1.00 92.44 149 SER A C 1
ATOM 1190 O O . SER A 1 149 ? -13.494 3.006 13.030 1.00 92.44 149 SER A O 1
ATOM 1192 N N . ALA A 1 150 ? -14.135 3.271 10.906 1.00 92.88 150 ALA A N 1
ATOM 1193 C CA . ALA A 1 150 ? -15.319 2.417 11.023 1.00 92.88 150 ALA A CA 1
ATOM 1194 C C . ALA A 1 150 ? -14.990 0.919 10.923 1.00 92.88 150 ALA A C 1
ATOM 1196 O O . ALA A 1 150 ? -15.855 0.087 11.196 1.00 92.88 150 ALA A O 1
ATOM 1197 N N . TYR A 1 151 ? -13.772 0.567 10.505 1.00 95.06 151 TYR A N 1
ATOM 1198 C CA . TYR A 1 151 ? -13.335 -0.820 10.444 1.00 95.06 151 TYR A CA 1
ATOM 1199 C C . TYR A 1 151 ? -12.940 -1.336 11.838 1.00 95.06 151 TYR A C 1
ATOM 1201 O O . TYR A 1 151 ? -12.329 -0.589 12.611 1.00 95.06 151 TYR A O 1
ATOM 1209 N N . PRO A 1 152 ? -13.215 -2.619 12.140 1.00 95.31 152 PRO A N 1
ATOM 1210 C CA . PRO A 1 152 ? -12.729 -3.2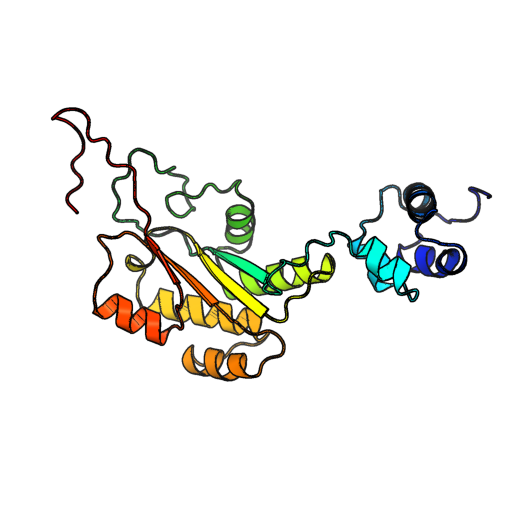79 13.348 1.00 95.31 152 PRO A CA 1
ATOM 1211 C C . PRO A 1 152 ? -11.207 -3.170 13.518 1.00 95.31 152 PRO A C 1
ATOM 1213 O O . PRO A 1 152 ? -10.461 -3.190 12.537 1.00 95.31 152 PRO A O 1
ATOM 1216 N N . GLU A 1 153 ? -10.744 -3.043 14.763 1.00 95.75 153 GLU A N 1
ATOM 1217 C CA . GLU A 1 153 ? -9.321 -2.874 15.086 1.00 95.75 153 GLU A CA 1
ATOM 1218 C C . GLU A 1 153 ? -8.458 -4.053 14.627 1.00 95.75 153 GLU A C 1
ATOM 1220 O O . GLU A 1 153 ? -7.423 -3.836 14.000 1.00 95.75 153 GLU A O 1
ATOM 1225 N N . ASP A 1 154 ? -8.914 -5.284 14.856 1.00 96.94 154 ASP A N 1
ATOM 1226 C CA . ASP A 1 154 ? -8.251 -6.511 14.403 1.00 96.94 154 ASP A CA 1
ATOM 1227 C C . ASP A 1 154 ? -8.044 -6.507 12.883 1.00 96.94 154 ASP A C 1
ATOM 1229 O O . ASP A 1 154 ? -6.944 -6.760 12.394 1.00 96.94 154 ASP A O 1
ATOM 1233 N N . TYR A 1 155 ? -9.069 -6.110 12.125 1.00 97.50 155 TYR A N 1
ATOM 1234 C CA . TYR A 1 155 ? -8.960 -5.975 10.679 1.00 97.50 155 TYR A CA 1
ATOM 1235 C C . TYR A 1 155 ? -7.965 -4.884 10.270 1.00 97.50 155 TYR A C 1
ATOM 1237 O O . TYR A 1 155 ? -7.196 -5.101 9.336 1.00 97.50 155 TYR A O 1
ATOM 1245 N N . LYS A 1 156 ? -7.953 -3.724 10.943 1.00 97.62 156 LYS A N 1
ATOM 1246 C CA . LYS A 1 156 ? -6.987 -2.645 10.660 1.00 97.62 156 LYS A CA 1
ATOM 1247 C C . LYS A 1 156 ? -5.549 -3.131 10.864 1.00 97.62 156 LYS A C 1
ATOM 1249 O O . LYS A 1 156 ? -4.713 -2.928 9.985 1.00 97.62 156 LYS A O 1
ATOM 1254 N N . VAL A 1 157 ? -5.283 -3.814 11.979 1.00 98.06 157 VAL A N 1
ATOM 1255 C CA . VAL A 1 157 ? -3.953 -4.343 12.319 1.00 98.06 157 VAL A CA 1
ATOM 1256 C C . VAL A 1 157 ? -3.502 -5.401 11.313 1.00 98.06 157 VAL A C 1
ATOM 1258 O O . VAL A 1 157 ? -2.405 -5.282 10.766 1.00 98.06 157 VAL A O 1
ATOM 1261 N N . GLU A 1 158 ? -4.353 -6.380 10.999 1.00 98.31 158 GLU A N 1
ATOM 1262 C CA . GLU A 1 158 ? -4.032 -7.422 10.014 1.00 98.31 158 GLU A CA 1
ATOM 1263 C C . GLU A 1 158 ? -3.853 -6.850 8.605 1.00 98.31 158 GLU A C 1
ATOM 1265 O O . GLU A 1 158 ? -2.969 -7.273 7.859 1.00 98.31 158 GLU A O 1
ATOM 1270 N N . PHE A 1 159 ? -4.644 -5.836 8.242 1.00 98.50 159 PHE A N 1
ATOM 1271 C CA . PHE A 1 159 ? -4.504 -5.164 6.957 1.00 98.50 159 PHE A CA 1
ATOM 1272 C C . PHE A 1 159 ? -3.145 -4.468 6.834 1.00 98.50 159 PHE A C 1
ATOM 1274 O O . PHE A 1 159 ? -2.446 -4.642 5.836 1.00 98.50 159 PHE A O 1
ATOM 1281 N N . PHE A 1 160 ? -2.739 -3.721 7.863 1.00 98.62 160 PHE A N 1
ATOM 1282 C CA . PHE A 1 160 ? -1.440 -3.050 7.899 1.00 98.62 160 PHE A CA 1
ATOM 1283 C C . PHE A 1 160 ? -0.283 -4.042 7.908 1.00 98.62 160 PHE A C 1
ATOM 1285 O O . PHE A 1 160 ? 0.672 -3.863 7.153 1.00 98.62 160 PHE A O 1
ATOM 1292 N N . LYS A 1 161 ? -0.392 -5.116 8.695 1.00 98.69 161 LYS A N 1
ATOM 1293 C CA . LYS A 1 161 ? 0.594 -6.198 8.710 1.00 98.69 161 LYS A CA 1
ATOM 1294 C C . LYS A 1 161 ? 0.766 -6.783 7.310 1.00 98.69 161 LYS A C 1
ATOM 1296 O O . LYS A 1 161 ? 1.887 -6.876 6.829 1.00 98.69 161 LYS A O 1
ATOM 1301 N N . GLY A 1 162 ? -0.336 -7.096 6.627 1.00 98.69 162 GLY A N 1
ATOM 1302 C CA . GLY A 1 162 ? -0.307 -7.619 5.264 1.00 98.69 162 GLY A CA 1
ATOM 1303 C C . GLY A 1 162 ? 0.343 -6.666 4.256 1.00 98.69 162 GLY A C 1
ATOM 1304 O O . GLY A 1 162 ? 1.068 -7.122 3.376 1.00 98.69 162 GLY A O 1
ATOM 1305 N N . MET A 1 163 ? 0.151 -5.347 4.395 1.00 98.62 163 MET A N 1
ATOM 1306 C CA . MET A 1 163 ? 0.855 -4.371 3.554 1.00 98.62 163 MET A CA 1
ATOM 1307 C C . MET A 1 163 ? 2.370 -4.418 3.780 1.00 98.62 163 MET A C 1
ATOM 1309 O O . MET A 1 163 ? 3.118 -4.485 2.807 1.00 98.62 163 MET A O 1
ATOM 1313 N N . PHE A 1 164 ? 2.819 -4.416 5.040 1.00 98.75 164 PHE A N 1
ATOM 1314 C CA . PHE A 1 164 ? 4.243 -4.537 5.369 1.00 98.75 164 PHE A CA 1
ATOM 1315 C C . PHE A 1 164 ? 4.829 -5.863 4.884 1.00 98.75 164 PHE A C 1
ATOM 1317 O O . PHE A 1 164 ? 5.883 -5.857 4.259 1.00 98.75 164 PHE A O 1
ATOM 1324 N N . ASP A 1 165 ? 4.127 -6.977 5.090 1.00 98.56 165 ASP A N 1
ATOM 1325 C CA . ASP A 1 165 ? 4.532 -8.298 4.603 1.00 98.56 165 ASP A CA 1
ATOM 1326 C C . ASP A 1 165 ? 4.683 -8.309 3.070 1.00 98.56 165 ASP A C 1
ATOM 1328 O O . ASP A 1 165 ? 5.636 -8.876 2.538 1.00 98.56 165 ASP A O 1
ATOM 1332 N N . GLY A 1 166 ? 3.791 -7.621 2.346 1.00 98.12 166 GLY A N 1
ATOM 1333 C CA . GLY A 1 166 ? 3.889 -7.463 0.893 1.00 98.12 166 GLY A CA 1
ATOM 1334 C C . GLY A 1 166 ? 5.086 -6.624 0.443 1.00 98.12 166 GLY A C 1
ATOM 1335 O O . GLY A 1 166 ? 5.678 -6.918 -0.593 1.00 98.12 166 GLY A O 1
ATOM 1336 N N . VAL A 1 167 ? 5.478 -5.608 1.219 1.00 98.06 167 VAL A N 1
ATOM 1337 C CA . VAL A 1 167 ? 6.704 -4.833 0.955 1.00 98.06 167 VAL A CA 1
ATOM 1338 C C . VAL A 1 167 ? 7.956 -5.650 1.283 1.00 98.06 167 VAL A C 1
ATOM 1340 O O . VAL A 1 167 ? 8.918 -5.637 0.516 1.00 98.06 167 VAL A O 1
ATOM 1343 N N . ASN A 1 168 ? 7.941 -6.359 2.411 1.00 98.12 168 ASN A N 1
ATOM 1344 C CA . ASN A 1 168 ? 9.063 -7.153 2.909 1.00 98.12 168 ASN A CA 1
ATOM 1345 C C . ASN A 1 168 ? 9.282 -8.437 2.090 1.00 98.12 168 ASN A C 1
ATOM 1347 O O . ASN A 1 168 ? 10.390 -8.967 2.065 1.00 98.12 168 ASN A O 1
ATOM 1351 N N . GLY A 1 169 ? 8.240 -8.939 1.420 1.00 97.12 169 GLY A N 1
ATOM 1352 C CA . GLY A 1 169 ? 8.278 -10.153 0.603 1.00 97.12 169 GLY A CA 1
ATOM 1353 C C . GLY A 1 169 ? 8.106 -11.456 1.392 1.00 97.12 169 GLY A C 1
ATOM 1354 O O . GLY A 1 169 ? 8.287 -12.538 0.833 1.00 97.12 169 GLY A O 1
ATOM 1355 N N . PHE A 1 170 ? 7.754 -11.387 2.677 1.00 97.19 170 PHE A N 1
ATOM 1356 C CA . PHE A 1 170 ? 7.501 -12.550 3.529 1.00 97.19 170 PHE A CA 1
ATOM 1357 C C . PHE A 1 170 ? 6.458 -12.235 4.603 1.00 97.19 170 PHE A C 1
ATOM 1359 O O . PHE A 1 170 ? 6.156 -11.077 4.872 1.00 97.19 170 PHE A O 1
ATOM 1366 N N . VAL A 1 171 ? 5.893 -13.282 5.206 1.00 97.94 171 VAL A N 1
ATOM 1367 C CA . VAL A 1 171 ? 4.875 -13.154 6.255 1.00 97.94 171 VAL A CA 1
ATOM 1368 C C . VAL A 1 171 ? 5.549 -13.066 7.619 1.00 97.94 171 VAL A C 1
ATOM 1370 O O . VAL A 1 171 ? 6.276 -13.983 7.994 1.00 97.94 171 VAL A O 1
ATOM 1373 N N . SER A 1 172 ? 5.273 -11.997 8.357 1.00 97.88 172 SER A N 1
ATOM 1374 C CA . SER A 1 172 ? 5.729 -11.803 9.739 1.00 97.88 172 SER A CA 1
ATOM 1375 C C . SER A 1 172 ? 4.720 -12.394 10.737 1.00 97.88 172 SER A C 1
ATOM 1377 O O . SER A 1 172 ? 3.570 -12.657 10.375 1.00 97.88 172 SER A O 1
ATOM 1379 N N . GLU A 1 173 ? 5.088 -12.574 12.003 1.00 97.50 173 GLU A N 1
ATOM 1380 C CA . GLU A 1 173 ? 4.179 -13.050 13.058 1.00 97.50 173 GLU A CA 1
ATOM 1381 C C . GLU A 1 173 ? 3.230 -11.948 13.545 1.00 97.50 173 GLU A C 1
ATOM 1383 O O . GLU A 1 173 ? 2.089 -12.216 13.915 1.00 97.50 173 GLU A O 1
ATOM 1388 N N . SER A 1 174 ? 3.675 -10.689 13.520 1.00 98.44 174 SER A N 1
ATOM 1389 C CA . SER A 1 174 ? 2.893 -9.540 13.990 1.00 98.44 174 SER A CA 1
ATOM 1390 C C . SER A 1 174 ? 3.175 -8.273 13.184 1.00 98.44 174 SER A C 1
ATOM 1392 O O . SER A 1 174 ? 4.190 -8.175 12.495 1.00 98.44 174 SER A O 1
ATOM 1394 N N . LEU A 1 175 ? 2.299 -7.268 13.306 1.00 98.50 175 LEU A N 1
ATOM 1395 C CA . LEU A 1 175 ? 2.524 -5.944 12.713 1.00 98.50 175 LEU A CA 1
ATOM 1396 C C . LEU A 1 175 ? 3.831 -5.304 13.209 1.00 98.50 175 LEU A C 1
ATOM 1398 O O . LEU A 1 175 ? 4.584 -4.761 12.408 1.00 98.50 175 LEU A O 1
ATOM 1402 N N . ALA A 1 176 ? 4.116 -5.394 14.510 1.00 98.44 176 ALA A N 1
ATOM 1403 C CA . ALA A 1 176 ? 5.321 -4.810 15.099 1.00 98.44 176 ALA A CA 1
ATOM 1404 C C . ALA A 1 176 ? 6.602 -5.445 14.539 1.00 98.44 176 ALA A C 1
ATOM 1406 O O . ALA A 1 176 ? 7.593 -4.761 14.288 1.00 98.44 176 ALA A O 1
ATOM 1407 N N . GLU A 1 177 ? 6.579 -6.758 14.314 1.00 98.31 177 GLU A N 1
ATOM 1408 C CA . GLU A 1 177 ? 7.689 -7.462 13.684 1.00 98.31 177 GLU A CA 1
ATOM 1409 C C . GLU A 1 177 ? 7.838 -7.073 12.205 1.00 98.31 177 GLU A C 1
ATOM 1411 O O . GLU A 1 177 ? 8.943 -6.753 11.766 1.00 98.31 177 GLU A O 1
ATOM 1416 N N . ALA A 1 178 ? 6.728 -7.004 11.462 1.00 98.56 178 ALA A N 1
ATOM 1417 C CA . ALA A 1 178 ? 6.728 -6.584 10.061 1.00 98.56 178 ALA A CA 1
ATOM 1418 C C . ALA A 1 178 ? 7.292 -5.162 9.885 1.00 98.56 178 ALA A C 1
ATOM 1420 O O . ALA A 1 178 ? 8.101 -4.918 8.986 1.00 98.56 178 ALA A O 1
ATOM 1421 N N . GLN A 1 179 ? 6.918 -4.239 10.778 1.00 98.56 179 GLN A N 1
ATOM 1422 C CA . GLN A 1 179 ? 7.466 -2.882 10.846 1.00 98.56 179 GLN A CA 1
ATOM 1423 C C . GLN A 1 179 ? 8.976 -2.905 11.106 1.00 98.56 179 GLN A C 1
ATOM 1425 O O . GLN A 1 179 ? 9.730 -2.283 10.361 1.00 98.56 179 GLN A O 1
ATOM 1430 N N . LYS A 1 180 ? 9.427 -3.673 12.106 1.00 98.44 180 LYS A N 1
ATOM 1431 C CA . LYS A 1 180 ? 10.847 -3.782 12.467 1.00 98.44 180 LYS A CA 1
ATOM 1432 C C . LYS A 1 180 ? 11.703 -4.318 11.321 1.00 98.44 180 LYS A C 1
ATOM 1434 O O . LYS A 1 180 ? 12.797 -3.815 11.088 1.00 98.44 180 LYS A O 1
ATOM 1439 N N . TYR A 1 181 ? 11.218 -5.323 10.593 1.00 98.19 181 TYR A N 1
ATOM 1440 C CA . TYR A 1 181 ? 11.902 -5.808 9.394 1.00 98.19 181 TYR A CA 1
ATOM 1441 C C . TYR A 1 181 ? 11.954 -4.752 8.290 1.00 98.19 181 TYR A C 1
ATOM 1443 O O . TYR A 1 181 ? 12.961 -4.639 7.591 1.00 98.19 181 TYR A O 1
ATOM 1451 N N . ASN A 1 182 ? 10.896 -3.954 8.150 1.00 98.38 182 ASN A N 1
ATOM 1452 C CA . ASN A 1 182 ? 10.825 -2.943 7.108 1.00 98.38 182 ASN A CA 1
ATOM 1453 C C . ASN A 1 182 ? 11.811 -1.778 7.316 1.00 98.38 182 ASN A C 1
ATOM 1455 O O . ASN A 1 182 ? 12.261 -1.187 6.336 1.00 98.38 182 ASN A O 1
ATOM 1459 N N . GLU A 1 183 ? 12.213 -1.480 8.556 1.00 97.62 183 GLU A N 1
ATOM 1460 C CA . GLU A 1 183 ? 13.167 -0.401 8.875 1.00 97.62 183 GLU A CA 1
ATOM 1461 C C . GLU A 1 183 ? 14.504 -0.523 8.119 1.00 97.62 183 GLU A C 1
ATOM 1463 O O . GLU A 1 183 ? 15.102 0.487 7.728 1.00 97.62 183 GLU A O 1
ATOM 1468 N N . THR A 1 184 ? 14.965 -1.756 7.886 1.00 95.38 184 THR A N 1
ATOM 1469 C CA . THR A 1 184 ? 16.244 -2.072 7.225 1.00 95.38 184 THR A CA 1
ATOM 1470 C C . THR A 1 184 ? 16.079 -2.849 5.917 1.00 95.38 184 THR A C 1
ATOM 1472 O O . THR A 1 184 ? 17.076 -3.271 5.329 1.00 95.38 184 THR A O 1
ATOM 1475 N N . GLY A 1 185 ? 14.841 -3.019 5.445 1.00 93.38 185 GLY A N 1
ATOM 1476 C CA . GLY A 1 185 ? 14.531 -3.726 4.206 1.00 93.38 185 GLY A CA 1
ATOM 1477 C C . GLY A 1 185 ? 15.022 -3.002 2.948 1.00 93.38 185 GLY A C 1
ATOM 1478 O O . GLY A 1 185 ? 15.249 -1.792 2.946 1.00 93.38 185 GLY A O 1
ATOM 1479 N N . GLU A 1 186 ? 15.145 -3.754 1.849 1.00 91.31 186 GLU A N 1
ATOM 1480 C CA . GLU A 1 186 ? 15.487 -3.218 0.520 1.00 91.31 186 GLU A CA 1
ATOM 1481 C C . GLU A 1 186 ? 14.462 -2.171 0.050 1.00 91.31 186 GLU A C 1
ATOM 1483 O O . GLU A 1 186 ? 14.823 -1.126 -0.491 1.00 91.31 186 GLU A O 1
ATOM 1488 N N . ARG A 1 187 ? 13.177 -2.449 0.298 1.00 94.81 187 ARG A N 1
ATOM 1489 C CA . ARG A 1 187 ? 12.047 -1.558 0.028 1.00 94.81 187 ARG A CA 1
ATOM 1490 C C . ARG A 1 187 ? 11.503 -1.061 1.361 1.00 94.81 187 ARG A C 1
ATOM 1492 O O . ARG A 1 187 ? 11.101 -1.861 2.205 1.00 94.81 187 ARG A O 1
ATOM 1499 N N . ARG A 1 188 ? 11.480 0.253 1.560 1.00 96.19 188 ARG A N 1
ATOM 1500 C CA . ARG A 1 188 ? 11.090 0.870 2.834 1.00 96.19 188 ARG A CA 1
ATOM 1501 C C . ARG A 1 188 ? 9.795 1.641 2.704 1.00 96.19 188 ARG A C 1
ATOM 1503 O O . ARG A 1 188 ? 9.646 2.471 1.808 1.00 96.19 188 ARG A O 1
ATOM 1510 N N . VAL A 1 189 ? 8.886 1.414 3.640 1.00 98.00 189 VAL A N 1
ATOM 1511 C CA . VAL A 1 189 ? 7.695 2.234 3.822 1.00 98.00 189 VAL A CA 1
ATOM 1512 C C . VAL A 1 189 ? 8.125 3.517 4.525 1.00 98.00 189 VAL A C 1
ATOM 1514 O O . VAL A 1 189 ? 8.480 3.516 5.700 1.00 98.00 189 VAL A O 1
ATOM 1517 N N . VAL A 1 190 ? 8.132 4.622 3.784 1.00 96.69 190 VAL A N 1
ATOM 1518 C CA . VAL A 1 190 ? 8.552 5.942 4.288 1.00 96.69 190 VAL A CA 1
ATOM 1519 C C . VAL A 1 190 ? 7.370 6.818 4.700 1.00 96.69 190 VAL A C 1
ATOM 1521 O O . VAL A 1 190 ? 7.554 7.839 5.360 1.00 96.69 190 VAL A O 1
ATOM 1524 N N . GLY A 1 191 ? 6.157 6.425 4.317 1.00 97.50 191 GLY A N 1
ATOM 1525 C CA . GLY A 1 191 ? 4.926 7.118 4.654 1.00 97.50 191 GLY A CA 1
ATOM 1526 C C . GLY A 1 191 ? 3.733 6.177 4.603 1.00 97.50 191 GLY A C 1
ATOM 1527 O O . GLY A 1 191 ? 3.714 5.221 3.824 1.00 97.50 191 GLY A O 1
ATOM 1528 N N . ILE A 1 192 ? 2.756 6.442 5.469 1.00 98.44 192 ILE A N 1
ATOM 1529 C CA . ILE A 1 192 ? 1.455 5.785 5.428 1.00 98.44 192 ILE A CA 1
ATOM 1530 C C . ILE A 1 192 ? 0.374 6.843 5.611 1.00 98.44 192 ILE A C 1
ATOM 1532 O O . ILE A 1 192 ? 0.358 7.591 6.594 1.00 98.44 192 ILE A O 1
ATOM 1536 N N . SER A 1 193 ? -0.548 6.869 4.661 1.00 98.00 193 SER A N 1
ATOM 1537 C CA . SER A 1 193 ? -1.696 7.760 4.623 1.00 98.00 193 SER A CA 1
ATOM 1538 C C . SER A 1 193 ? -2.974 6.960 4.822 1.00 98.00 193 SER A C 1
ATOM 1540 O O . SER A 1 193 ? -3.142 5.927 4.179 1.00 98.00 193 SER A O 1
ATOM 1542 N N . ILE A 1 194 ? -3.887 7.443 5.660 1.00 97.44 194 ILE A N 1
ATOM 1543 C CA . ILE A 1 194 ? -5.246 6.894 5.773 1.00 97.44 194 ILE A CA 1
ATOM 1544 C C . ILE A 1 194 ? -6.283 7.950 5.405 1.00 97.44 194 ILE A C 1
ATOM 1546 O O . ILE A 1 194 ? -6.074 9.142 5.643 1.00 97.44 194 ILE A O 1
ATOM 1550 N N . GLU A 1 195 ? -7.422 7.506 4.886 1.00 93.88 195 GLU A N 1
ATOM 1551 C CA . GLU A 1 195 ? -8.586 8.356 4.653 1.00 93.88 195 GLU A CA 1
ATOM 1552 C C . GLU A 1 195 ? -9.691 8.057 5.671 1.00 93.88 195 GLU A C 1
ATOM 1554 O O . GLU A 1 195 ? -10.141 6.919 5.826 1.00 93.88 195 GLU A O 1
ATOM 1559 N 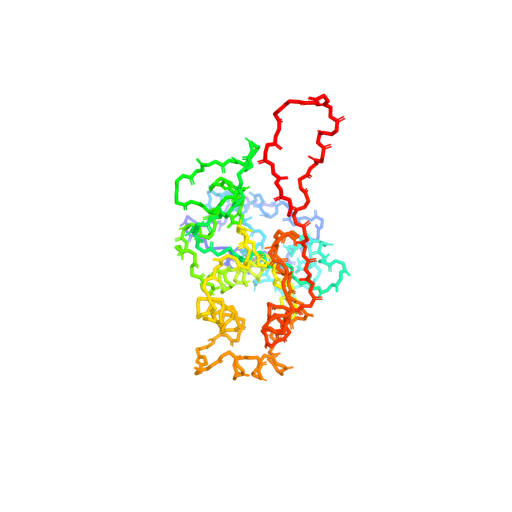N . THR A 1 196 ? -10.152 9.081 6.387 1.00 92.62 196 THR A N 1
ATOM 1560 C CA . THR A 1 196 ? -11.263 8.924 7.332 1.00 92.62 196 THR A CA 1
ATOM 1561 C C . THR A 1 196 ? -12.154 10.154 7.380 1.00 92.62 196 THR A C 1
ATOM 1563 O O . THR A 1 196 ? -11.856 11.200 6.803 1.00 92.62 196 THR A O 1
ATOM 1566 N N . ARG A 1 197 ? -13.293 10.024 8.057 1.00 88.31 197 ARG A N 1
ATOM 1567 C CA . ARG A 1 197 ? -14.218 11.135 8.262 1.00 88.31 197 ARG A CA 1
ATOM 1568 C C . ARG A 1 197 ? -13.831 11.932 9.513 1.00 88.31 197 ARG A C 1
ATOM 1570 O O . ARG A 1 197 ? -13.427 11.315 10.496 1.00 88.31 197 ARG A O 1
ATOM 1577 N N . PRO A 1 198 ? -14.008 13.266 9.515 1.00 87.44 198 PRO A N 1
ATOM 1578 C CA . PRO A 1 198 ? -13.726 14.096 10.689 1.00 87.44 198 PRO A CA 1
ATOM 1579 C C . PRO A 1 198 ? -14.487 13.671 11.954 1.00 87.44 198 PRO A C 1
ATOM 1581 O O . PRO A 1 198 ? -13.921 13.709 13.038 1.00 87.44 198 PRO A O 1
ATOM 1584 N N . ASP A 1 199 ? -15.737 13.214 11.813 1.00 86.12 199 ASP A N 1
ATOM 1585 C CA . ASP A 1 199 ? -16.593 12.729 12.911 1.00 86.12 199 ASP A CA 1
ATOM 1586 C C . ASP A 1 199 ? -16.147 11.373 13.495 1.00 86.12 199 ASP A C 1
ATOM 1588 O O . ASP A 1 199 ? -16.723 10.888 14.462 1.00 86.12 199 ASP A O 1
ATOM 1592 N N . TRP A 1 200 ? -15.120 10.749 12.913 1.00 87.75 200 TRP A N 1
ATOM 1593 C CA . TRP A 1 200 ? -14.597 9.436 13.299 1.00 87.75 200 TRP A CA 1
ATOM 1594 C C . TRP A 1 200 ? -13.122 9.507 13.710 1.00 87.75 200 TRP A C 1
ATOM 1596 O O . TRP A 1 200 ? -12.351 8.567 13.509 1.00 87.75 200 TRP A O 1
ATOM 1606 N N . VAL A 1 201 ? -12.719 10.640 14.279 1.00 91.00 201 VAL A N 1
ATOM 1607 C CA . VAL A 1 201 ? -11.381 10.860 14.831 1.00 91.00 201 VAL A CA 1
ATOM 1608 C C . VAL A 1 201 ? -11.506 10.964 16.350 1.00 91.00 201 VAL A C 1
ATOM 1610 O O . VAL A 1 201 ? -12.026 11.956 16.856 1.00 91.00 201 VAL A O 1
ATOM 1613 N N . SER A 1 202 ? -11.035 9.949 17.077 1.00 93.19 202 SER A N 1
ATOM 1614 C CA . SER A 1 202 ? -10.927 9.972 18.542 1.00 93.19 202 SER A CA 1
ATOM 1615 C C . SER A 1 202 ? -9.466 9.890 18.988 1.00 93.19 202 SER A C 1
ATOM 1617 O O . SER A 1 202 ? -8.579 9.570 18.192 1.00 93.19 202 SER A O 1
ATOM 1619 N N . GLU A 1 203 ? -9.197 10.180 20.261 1.00 96.00 203 GLU A N 1
ATOM 1620 C CA . GLU A 1 203 ? -7.848 10.062 20.825 1.00 96.00 203 GLU A CA 1
ATOM 1621 C C . GLU A 1 203 ? -7.342 8.611 20.773 1.00 96.00 203 GLU A C 1
ATOM 1623 O O . GLU A 1 203 ? -6.192 8.363 20.403 1.00 96.00 203 GLU A O 1
ATOM 1628 N N . GLU A 1 204 ? -8.218 7.645 21.052 1.00 94.50 204 GLU A N 1
ATOM 1629 C CA . GLU A 1 204 ? -7.918 6.214 20.987 1.00 94.50 204 GLU A CA 1
ATOM 1630 C C . GLU A 1 204 ? -7.545 5.786 19.565 1.00 94.50 204 GLU A C 1
ATOM 1632 O O . GLU A 1 204 ? -6.542 5.094 19.371 1.00 94.50 204 GLU A O 1
ATOM 1637 N N . GLU A 1 205 ? -8.297 6.255 18.563 1.00 94.75 205 GLU A N 1
ATOM 1638 C CA . GLU A 1 205 ? -7.981 6.015 17.156 1.00 94.75 205 GLU A CA 1
ATOM 1639 C C . GLU A 1 205 ? -6.618 6.609 16.789 1.00 94.75 205 GLU A C 1
ATOM 1641 O O . GLU A 1 205 ? -5.793 5.919 16.197 1.00 94.75 205 GLU A O 1
ATOM 1646 N N . ILE A 1 206 ? -6.315 7.844 17.203 1.00 96.00 206 ILE A N 1
ATOM 1647 C CA . ILE A 1 206 ? -5.012 8.471 16.931 1.00 96.00 206 ILE A CA 1
ATOM 1648 C C . ILE A 1 206 ? -3.867 7.659 17.554 1.00 96.00 206 ILE A C 1
ATOM 1650 O O . ILE A 1 206 ? -2.836 7.447 16.907 1.00 96.00 206 ILE A O 1
ATOM 1654 N N . ILE A 1 207 ? -4.025 7.178 18.791 1.00 96.81 207 ILE A N 1
ATOM 1655 C CA . ILE A 1 207 ? -3.027 6.320 19.448 1.00 96.81 207 ILE A CA 1
ATOM 1656 C C . ILE A 1 207 ? -2.824 5.029 18.650 1.00 96.81 207 ILE A C 1
ATOM 1658 O O . ILE A 1 207 ? -1.679 4.621 18.426 1.00 96.81 207 ILE A O 1
ATOM 1662 N N . LEU A 1 208 ? -3.906 4.399 18.192 1.00 95.56 208 LEU A N 1
ATOM 1663 C CA . LEU A 1 208 ? -3.847 3.201 17.360 1.00 95.56 208 LEU A CA 1
ATOM 1664 C C . LEU A 1 208 ? -3.133 3.476 16.026 1.00 95.56 208 LEU A C 1
ATOM 1666 O O . LEU A 1 208 ? -2.229 2.733 15.649 1.00 95.56 208 LEU A O 1
ATOM 1670 N N . TRP A 1 209 ? -3.465 4.567 15.336 1.00 97.19 209 TRP A N 1
ATOM 1671 C CA . TRP A 1 209 ? -2.841 4.951 14.064 1.00 97.19 209 TRP A CA 1
ATOM 1672 C C . TRP A 1 209 ? -1.336 5.161 14.208 1.00 97.19 209 TRP A C 1
ATOM 1674 O O . TRP A 1 209 ? -0.561 4.688 13.376 1.00 97.19 209 TRP A O 1
ATOM 1684 N N . ARG A 1 210 ? -0.906 5.795 15.306 1.00 97.38 210 ARG A N 1
ATOM 1685 C CA . ARG A 1 210 ? 0.518 5.964 15.621 1.00 97.38 210 ARG A CA 1
ATOM 1686 C C . ARG A 1 210 ? 1.222 4.627 15.830 1.00 97.38 210 ARG A C 1
ATOM 1688 O O . ARG A 1 210 ? 2.320 4.454 15.313 1.00 97.38 210 ARG A O 1
ATOM 1695 N N . LYS A 1 211 ? 0.597 3.672 16.530 1.00 97.31 211 LYS A N 1
ATOM 1696 C CA . LYS A 1 211 ? 1.140 2.308 16.684 1.00 97.31 211 LYS A CA 1
ATOM 1697 C C . LYS A 1 211 ? 1.255 1.580 15.340 1.00 97.31 211 LYS A C 1
ATOM 1699 O O . LYS A 1 211 ? 2.199 0.830 15.128 1.00 97.31 211 LYS A O 1
ATOM 1704 N N . MET A 1 212 ? 0.329 1.830 14.417 1.00 97.56 212 MET A N 1
ATOM 1705 C CA . MET A 1 212 ? 0.348 1.236 13.077 1.00 97.56 212 MET A CA 1
ATOM 1706 C C . MET A 1 212 ? 1.339 1.905 12.106 1.00 97.56 212 MET A C 1
ATOM 1708 O O . MET A 1 212 ? 1.576 1.371 11.024 1.00 97.56 212 MET A O 1
ATOM 1712 N N . GLY A 1 213 ? 1.957 3.030 12.483 1.00 97.19 213 GLY A N 1
ATOM 1713 C CA . GLY A 1 213 ? 2.920 3.749 11.642 1.00 97.19 213 GLY A CA 1
ATOM 1714 C C . GLY A 1 213 ? 2.288 4.755 10.674 1.00 97.19 213 GLY A C 1
ATOM 1715 O O . GLY A 1 213 ? 2.930 5.159 9.709 1.00 97.19 213 GLY A O 1
ATOM 1716 N N . VAL A 1 214 ? 1.039 5.172 10.910 1.00 98.12 214 VAL A N 1
ATOM 1717 C CA . VAL A 1 214 ? 0.378 6.224 10.121 1.00 98.12 214 VAL A CA 1
ATOM 1718 C C . VAL A 1 214 ? 1.106 7.556 10.309 1.00 98.12 214 VAL A C 1
ATOM 1720 O O . VAL A 1 214 ? 1.295 8.016 11.436 1.00 98.12 214 VAL A O 1
ATOM 1723 N N . THR A 1 215 ? 1.471 8.200 9.200 1.00 97.44 215 THR A N 1
ATOM 1724 C CA . THR A 1 215 ? 2.178 9.491 9.186 1.00 97.44 215 THR A CA 1
ATOM 1725 C C . THR A 1 215 ? 1.331 10.634 8.636 1.00 97.44 215 THR A C 1
ATOM 1727 O O . THR A 1 215 ? 1.632 11.799 8.900 1.00 97.44 215 THR A O 1
ATOM 1730 N N . LYS A 1 216 ? 0.256 10.329 7.899 1.00 97.38 216 LYS A N 1
ATOM 1731 C CA . LYS A 1 216 ? -0.662 11.316 7.323 1.00 97.38 216 LYS A CA 1
ATOM 1732 C C . LYS A 1 216 ? -2.111 10.844 7.438 1.00 97.38 216 LYS A C 1
ATOM 1734 O O . LYS A 1 216 ? -2.421 9.677 7.214 1.00 97.38 216 LYS A O 1
ATOM 1739 N N . VAL A 1 217 ? -3.012 11.774 7.739 1.00 95.69 217 VAL A N 1
ATOM 1740 C CA . VAL A 1 217 ? -4.459 11.529 7.769 1.00 95.69 217 VAL A CA 1
ATOM 1741 C C . VAL A 1 217 ? -5.127 12.495 6.804 1.00 95.69 217 VAL A C 1
ATOM 1743 O O . VAL A 1 217 ? -4.949 13.708 6.907 1.00 95.69 217 VAL A O 1
ATOM 1746 N N . GLN A 1 218 ? -5.893 11.959 5.862 1.00 93.94 218 GLN A N 1
ATOM 1747 C CA . GLN A 1 218 ? -6.706 12.726 4.932 1.00 93.94 218 GLN A CA 1
ATOM 1748 C C . GLN A 1 218 ? -8.153 12.713 5.421 1.00 93.94 218 GLN A C 1
ATOM 1750 O O . GLN A 1 218 ? -8.813 11.673 5.471 1.00 93.94 218 GLN A O 1
ATOM 1755 N N . LEU A 1 219 ? -8.636 13.889 5.813 1.00 90.25 219 LEU A N 1
ATOM 1756 C CA . LEU A 1 219 ? -10.000 14.064 6.289 1.00 90.25 219 LEU A CA 1
ATOM 1757 C C . LEU A 1 219 ? -10.940 14.286 5.104 1.00 90.25 219 LEU A C 1
ATOM 1759 O O . LEU A 1 219 ? -10.826 15.276 4.379 1.00 90.25 219 LEU A O 1
ATOM 1763 N N . LEU A 1 220 ? -11.886 13.367 4.924 1.00 81.38 220 LEU A N 1
ATOM 1764 C CA . LEU A 1 220 ? -12.890 13.414 3.865 1.00 81.38 220 LEU A CA 1
ATOM 1765 C C . LEU A 1 220 ? -13.975 14.448 4.199 1.00 81.38 220 LEU A C 1
ATOM 1767 O O . LEU A 1 220 ? -15.056 14.117 4.692 1.00 81.38 220 LEU A O 1
ATOM 1771 N N . LEU A 1 221 ? -13.669 15.720 3.942 1.00 69.19 221 LEU A N 1
ATOM 1772 C CA . LEU A 1 221 ? -14.621 16.822 4.044 1.00 69.19 221 LEU A CA 1
ATOM 1773 C C . LEU A 1 221 ? -15.591 16.771 2.858 1.00 69.19 221 LEU A C 1
ATOM 1775 O O . LEU A 1 221 ? -15.202 16.969 1.709 1.00 69.19 221 LEU A O 1
ATOM 1779 N N . SER A 1 222 ? -16.873 16.529 3.124 1.00 61.84 222 SER A N 1
ATOM 1780 C CA . SER A 1 222 ? -17.915 16.824 2.138 1.00 61.84 222 SER A CA 1
ATOM 1781 C C . SER A 1 222 ? -18.190 18.326 2.137 1.00 61.84 222 SER A C 1
ATOM 1783 O O . SER A 1 222 ? -18.322 18.897 3.218 1.00 61.84 222 SER A O 1
ATOM 1785 N N . LEU A 1 223 ? -18.327 18.944 0.959 1.00 48.09 223 LEU A N 1
ATOM 1786 C CA . LEU A 1 223 ? -18.755 20.341 0.832 1.00 48.09 223 LEU A CA 1
ATOM 1787 C C . LEU A 1 223 ? -20.012 20.592 1.680 1.00 48.09 223 LEU A C 1
ATOM 1789 O O . LEU A 1 223 ? -21.027 19.909 1.516 1.00 48.09 223 LEU A O 1
ATOM 1793 N N . TYR A 1 224 ? -19.929 21.574 2.576 1.00 43.06 224 TYR A N 1
ATOM 1794 C CA . TYR A 1 224 ? -21.097 22.173 3.204 1.00 43.06 224 TYR A CA 1
ATOM 1795 C C . TYR A 1 224 ? -21.897 22.864 2.102 1.00 43.06 224 TYR A C 1
ATOM 1797 O O . TYR A 1 224 ? -21.469 23.883 1.566 1.00 43.06 224 TYR A O 1
ATOM 1805 N N . ALA A 1 225 ? -23.056 22.321 1.744 1.00 40.19 225 ALA A N 1
ATOM 1806 C CA . ALA A 1 225 ? -24.068 23.143 1.104 1.00 40.19 225 ALA A CA 1
ATOM 1807 C C . ALA A 1 225 ? -24.716 23.982 2.212 1.00 40.19 225 ALA A C 1
ATOM 1809 O O . ALA A 1 225 ? -25.736 23.597 2.779 1.00 40.19 225 ALA A O 1
ATOM 1810 N N . GLU A 1 226 ? -24.101 25.114 2.562 1.00 39.72 226 GLU A N 1
ATOM 1811 C CA . GLU A 1 226 ? -24.816 26.204 3.230 1.00 39.72 226 GLU A CA 1
ATOM 1812 C C . GLU A 1 226 ? -25.782 26.831 2.219 1.00 39.72 226 GLU A C 1
ATOM 1814 O O . GLU A 1 226 ? -25.572 27.918 1.690 1.00 39.72 226 GLU A O 1
ATOM 1819 N N . SER A 1 227 ? -26.854 26.119 1.893 1.00 37.69 227 SER A N 1
ATOM 1820 C CA . SER A 1 227 ? -27.973 26.707 1.176 1.00 37.69 227 SER A CA 1
ATOM 1821 C C . SER A 1 227 ? -29.266 26.128 1.718 1.00 37.69 227 SER A C 1
ATOM 1823 O O . SER A 1 227 ? -29.564 24.953 1.519 1.00 37.69 227 SER A O 1
ATOM 1825 N N . SER A 1 228 ? -30.009 27.013 2.387 1.00 36.00 228 SER A N 1
ATOM 1826 C CA . SER A 1 228 ? -31.431 26.916 2.728 1.00 36.00 228 SER A CA 1
ATOM 1827 C C . SER A 1 228 ? -31.852 25.733 3.599 1.00 36.00 228 SER A C 1
ATOM 1829 O O . SER A 1 228 ? -32.304 24.731 3.075 1.00 36.00 228 SER A O 1
ATOM 1831 N N . GLY A 1 229 ? -31.782 25.915 4.924 1.00 40.75 229 GLY A N 1
ATOM 1832 C CA . GLY A 1 229 ? -32.890 25.729 5.886 1.00 40.75 229 GLY A CA 1
ATOM 1833 C C . GLY A 1 229 ? -33.611 24.381 6.045 1.00 40.75 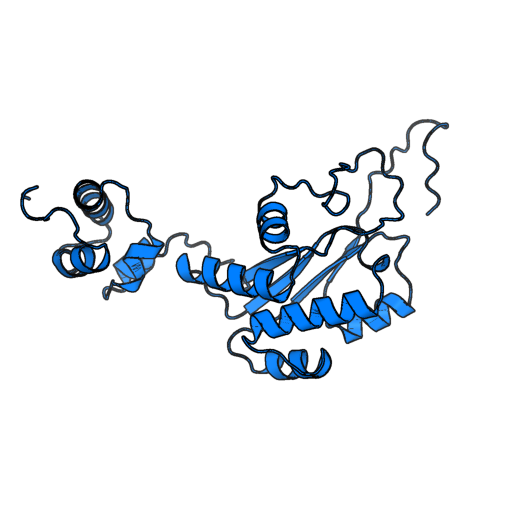229 GLY A C 1
ATOM 1834 O O . GLY A 1 229 ? -34.185 24.150 7.100 1.00 40.75 229 GLY A O 1
ATOM 1835 N N . GLU A 1 230 ? -33.577 23.478 5.081 1.00 40.34 230 GLU A N 1
ATOM 1836 C CA . GLU A 1 230 ? -34.304 22.216 5.050 1.00 40.34 230 GLU A CA 1
ATOM 1837 C C . GLU A 1 230 ? -33.497 21.258 4.162 1.00 40.34 230 GLU A C 1
ATOM 1839 O O . GLU A 1 230 ? -33.101 21.615 3.061 1.00 40.34 230 GLU A O 1
ATOM 1844 N N . TYR A 1 231 ? -33.259 20.033 4.638 1.00 44.66 231 TYR A N 1
ATOM 1845 C CA . TYR A 1 231 ? -32.510 18.955 3.964 1.00 44.66 231 TYR A CA 1
ATOM 1846 C C . TYR A 1 231 ? -30.973 19.016 4.002 1.00 44.66 231 TYR A C 1
ATOM 1848 O O . TYR A 1 231 ? -30.306 19.170 2.989 1.00 44.66 231 TYR A O 1
ATOM 1856 N N . ALA A 1 232 ? -30.403 18.684 5.161 1.00 39.72 232 ALA A N 1
ATOM 1857 C CA . ALA A 1 232 ? -29.404 17.612 5.255 1.00 39.72 232 ALA A CA 1
ATOM 1858 C C . ALA A 1 232 ? -29.141 17.311 6.731 1.00 39.72 232 ALA A C 1
ATOM 1860 O O . ALA A 1 232 ? -28.317 17.945 7.384 1.00 39.72 232 ALA A O 1
ATOM 1861 N N . GLY A 1 233 ? -29.848 16.319 7.274 1.00 39.28 233 GLY A N 1
ATOM 1862 C CA . GLY A 1 233 ? -29.502 15.741 8.566 1.00 39.28 233 GLY A CA 1
ATOM 1863 C C . GLY A 1 233 ? -28.124 15.084 8.493 1.00 39.28 233 GLY A C 1
ATOM 1864 O O . GLY A 1 233 ? -28.012 13.905 8.172 1.00 39.28 233 GLY A O 1
ATOM 1865 N N . LYS A 1 234 ? -27.076 15.848 8.788 1.00 49.41 234 LYS A N 1
ATOM 1866 C CA . LYS A 1 234 ? -25.744 15.349 9.122 1.00 49.41 234 LYS A CA 1
ATOM 1867 C C . LYS A 1 234 ? -25.258 16.139 10.324 1.00 49.41 234 LYS A C 1
ATOM 1869 O O . LYS A 1 234 ? -24.719 17.230 10.186 1.00 49.41 234 LYS A O 1
ATOM 1874 N N . ARG A 1 235 ? -25.524 15.600 11.512 1.00 37.22 235 ARG A N 1
ATOM 1875 C CA . ARG A 1 235 ? -24.826 16.039 12.718 1.00 37.22 235 ARG A CA 1
ATOM 1876 C C . ARG A 1 235 ? -23.402 15.505 12.603 1.00 37.22 235 ARG A C 1
ATOM 1878 O O . ARG A 1 235 ? -23.233 14.311 12.351 1.00 37.22 235 ARG A O 1
ATOM 1885 N N . HIS A 1 236 ? -22.437 16.413 12.663 1.00 49.72 236 HIS A N 1
ATOM 1886 C CA . HIS A 1 236 ? -21.063 16.075 13.014 1.00 49.72 236 HIS A CA 1
ATOM 1887 C C . HIS A 1 236 ? -21.027 15.578 14.457 1.00 49.72 236 HIS A C 1
ATOM 1889 O O . HIS A 1 236 ? -21.873 16.062 15.250 1.00 49.72 236 HIS A O 1
#

Secondary structure (DSSP, 8-state):
--S--PPTT--HHHHHHHHGGG--TTTHHHHHHHHHHHHSSPPPHHHHGGG---HHHHHHHT------TTS-EEEEEEPPP-------TTS---TTS-TT--TTSHHHHHHHHTTT-HHHHHHHHHHHHHHTT---SEEEEEEESS-GGGS-HHHHHHHHHHHHHHHHTS--SSHHHHHHHHTTSSSEEEEEEEEE-GGG--HHHHHHHHHHT--EEEE---------SSS-----

Sequence (236 aa):
MSIGLYNVGVTVEELVRMDEEKMTPENSEEYRRIWAKALGRMPKNSEIWPHLTDPDLIELFKTRGVRTESGVAPFAVMMKPHYCPGNCVYCPLEEGMPKSYLSDEPAAQRAKKLKFDPRLQVEMRIRQMEETGHITDKIDLIVIGGTFSAYPEDYKVEFFKGMFDGVNGFVSESLAEAQKYNETGERRVVGISIETRPDWVSEEEIILWRKMGVTKVQLLLSLYAESSGEYAGKRH

InterPro domains:
  IPR007197 Radical SAM [SFLDS00029] (83-219)
  IPR039661 ELP3/YhcC [PTHR11135] (39-219)
  IPR058240 Radical SAM superfamily [SSF102114] (51-218)